Protein AF-A0A6P7G9E0-F1 (afdb_monomer)

Mean predicted aligned error: 24.63 Å

Secondary structure (DSSP, 8-state):
----PPPP----SSS-----TTEETTEE--------PPPPPPPPP--PPPTT---GGGSPPTTS----------SS--------------PPPSSSS--TTS------------------S-SS----PPPGGGTSPPPP-----------------S--------TTTTT-SSEEETTEEES-------GGGGSPP-

Solvent-accessible surface area (backbone atoms only — not comparable to full-atom values): 15251 Å² total; per-residue (Å²): 135,81,88,82,76,80,84,82,74,85,83,90,67,98,63,91,85,77,89,56,91,55,53,51,102,89,42,70,72,68,81,90,81,84,78,88,72,79,82,76,80,75,81,80,72,91,75,72,80,57,93,80,67,69,63,71,88,76,52,75,68,90,86,60,90,73,81,88,83,79,88,79,68,74,94,59,80,78,83,75,73,84,83,65,92,61,88,78,78,84,70,79,49,91,66,77,83,70,33,94,92,51,91,81,74,90,87,78,80,84,74,76,84,70,78,83,69,96,62,73,98,55,100,62,91,79,74,81,78,70,66,62,66,79,85,39,88,69,77,89,84,84,78,84,77,75,84,76,83,74,79,79,76,78,92,64,98,63,86,79,84,67,82,79,70,61,72,83,67,72,75,64,74,66,51,71,59,96,91,40,80,46,78,71,84,78,81,83,84,53,85,76,78,72,62,81,82,130

Organism: NCBI:txid50390

Foldseek 3Di:
DDDQDDDDDDDDDDDDDDDCRQADPVGGDDDDDDDPDDDDDDDDDDDDQDDPSDDVVPPDDPPDDDDDDDPDDPPDDPPDPPPDVPDPPPDFDPDDPGDPVDDDDDPDDDDPPDPPDPPDPDPDDDDPDDPVVVPDPDDDDDDDDPPDPPDDDDPDPDDDDDPPDPPVVVPPCWDDDPNDIDNDPPDDDDPVNPDDDD

Sequence (198 aa):
MAPKFPPIGKPLGPGPKYYAEHYTRVGKVTAPIYSIKSRAKPLTQFVGPGAGAYHPELSPRMKDQRPPCYTIKSRRPPLKGFQTPGPKYALPTTLGCHIPDVHERPCYTMRPKLPYIQGGKTPGPKYLGIDTNIFKQRPPLYTMRPKLHIPQRSKSPGPKYYPQLPRCVQVNKRGWSFGLKIWKTDPYYMPKDLEPAC

Structure (mmCIF, N/CA/C/O backbone):
data_AF-A0A6P7G9E0-F1
#
_entry.id   AF-A0A6P7G9E0-F1
#
loop_
_atom_site.group_PDB
_atom_site.id
_atom_site.type_symbol
_atom_site.label_atom_id
_atom_site.label_alt_id
_atom_site.label_comp_id
_atom_site.label_asym_id
_atom_site.label_entity_id
_atom_site.label_seq_id
_atom_site.pdbx_PDB_ins_code
_atom_site.Cartn_x
_atom_site.Cartn_y
_atom_site.Cartn_z
_atom_site.occupancy
_atom_site.B_iso_or_equiv
_atom_site.auth_seq_id
_atom_site.auth_comp_id
_atom_site.auth_asym_id
_atom_site.auth_atom_id
_atom_site.pdbx_PDB_model_num
ATOM 1 N N . MET A 1 1 ? -30.180 -10.552 53.137 1.00 48.91 1 MET A N 1
ATOM 2 C CA . MET A 1 1 ? -30.816 -9.887 54.296 1.00 48.91 1 MET A CA 1
ATOM 3 C C . MET A 1 1 ? -30.366 -8.432 54.304 1.00 48.91 1 MET A C 1
ATOM 5 O O . MET A 1 1 ? -29.166 -8.204 54.271 1.00 48.91 1 MET A O 1
ATOM 9 N N . ALA A 1 2 ? -31.285 -7.464 54.234 1.00 53.91 2 ALA A N 1
ATOM 10 C CA . ALA A 1 2 ? -30.931 -6.042 54.321 1.00 53.91 2 ALA A CA 1
ATOM 11 C C . ALA A 1 2 ? -30.561 -5.675 55.773 1.00 53.91 2 ALA A C 1
ATOM 13 O O . ALA A 1 2 ? -31.171 -6.236 56.690 1.00 53.91 2 ALA A O 1
ATOM 14 N N . PRO A 1 3 ? -29.591 -4.772 56.010 1.00 57.00 3 PRO A N 1
ATOM 15 C CA . PRO A 1 3 ? -29.254 -4.351 57.365 1.00 57.00 3 PRO A CA 1
ATOM 16 C C . PRO A 1 3 ? -30.436 -3.584 57.975 1.00 57.00 3 PRO A C 1
ATOM 18 O O . PRO A 1 3 ? -30.912 -2.603 57.404 1.00 57.00 3 PRO A O 1
ATOM 21 N N . LYS A 1 4 ? -30.930 -4.047 59.130 1.00 54.00 4 LYS A N 1
ATOM 22 C CA . LYS A 1 4 ? -31.909 -3.310 59.939 1.00 54.00 4 LYS A CA 1
ATOM 23 C C . LYS A 1 4 ? -31.151 -2.274 60.767 1.00 54.00 4 LYS A C 1
ATOM 25 O O . LYS A 1 4 ? -30.382 -2.649 61.648 1.00 54.00 4 LYS A O 1
ATOM 30 N N . PHE A 1 5 ? -31.353 -0.993 60.478 1.00 55.69 5 PHE A N 1
ATOM 31 C CA . PHE A 1 5 ? -30.854 0.091 61.324 1.00 55.69 5 PHE A CA 1
ATOM 32 C C . PHE A 1 5 ? -31.805 0.291 62.517 1.00 55.69 5 PHE A C 1
ATOM 34 O O . PHE A 1 5 ? -33.020 0.178 62.333 1.00 55.69 5 PHE A O 1
ATOM 41 N N . PRO A 1 6 ? -31.293 0.539 63.736 1.00 56.38 6 PRO A N 1
ATOM 42 C CA . PRO A 1 6 ? -32.142 0.732 64.907 1.00 56.38 6 PRO A CA 1
ATOM 43 C C . PRO A 1 6 ? -32.942 2.043 64.788 1.00 56.38 6 PRO A C 1
ATOM 45 O O . PRO A 1 6 ? -32.405 3.033 64.281 1.00 56.38 6 PRO A O 1
ATOM 48 N N . PRO A 1 7 ? -34.204 2.087 65.257 1.00 58.47 7 PRO A N 1
ATOM 49 C CA . PRO A 1 7 ? -34.989 3.314 65.245 1.00 58.47 7 PRO A CA 1
ATOM 50 C C . PRO A 1 7 ? -34.363 4.352 66.186 1.00 58.47 7 PRO A C 1
ATOM 52 O O . PRO A 1 7 ? -34.066 4.069 67.348 1.00 58.47 7 PRO A O 1
ATOM 55 N N . ILE A 1 8 ? -34.156 5.564 65.668 1.00 62.53 8 ILE A N 1
ATOM 56 C CA . ILE A 1 8 ? -33.653 6.710 66.432 1.00 62.53 8 ILE A CA 1
ATOM 57 C C . ILE A 1 8 ? -34.730 7.123 67.451 1.00 62.53 8 ILE A C 1
ATOM 59 O O . ILE A 1 8 ? -35.913 7.192 67.118 1.00 62.53 8 ILE A O 1
ATOM 63 N N . GLY A 1 9 ? -34.303 7.330 68.703 1.00 63.84 9 GLY A N 1
ATOM 64 C CA . GLY A 1 9 ? -35.140 7.497 69.898 1.00 63.84 9 GLY A CA 1
ATOM 65 C C . GLY A 1 9 ? -36.146 8.662 69.893 1.00 63.84 9 GLY A C 1
ATOM 66 O O . GLY A 1 9 ? -36.306 9.396 68.922 1.00 63.84 9 GLY A O 1
ATOM 67 N N . LYS A 1 10 ? -36.876 8.793 71.014 1.00 65.00 10 LYS A N 1
ATOM 68 C CA . LYS A 1 10 ? -38.042 9.685 71.195 1.00 65.00 10 LYS A CA 1
ATOM 69 C C . LYS A 1 10 ? -37.735 11.156 70.829 1.00 65.00 10 LYS A C 1
ATOM 71 O O . LYS A 1 10 ? -36.647 11.632 71.146 1.00 65.00 10 LYS A O 1
ATOM 76 N N . PRO A 1 11 ? -38.684 11.890 70.213 1.00 64.50 11 PRO A N 1
ATOM 77 C CA . PRO A 1 11 ? -38.447 13.260 69.758 1.00 64.50 11 PRO A CA 1
ATOM 78 C C . PRO A 1 11 ? -38.272 14.235 70.936 1.00 64.50 11 PRO A C 1
ATOM 80 O O . PRO A 1 11 ? -39.142 14.333 71.799 1.00 64.50 11 PRO A O 1
ATOM 83 N N . LEU A 1 12 ? -37.157 14.974 70.949 1.00 60.38 12 LEU A N 1
ATOM 84 C CA . LEU A 1 12 ? -36.934 16.132 71.819 1.00 60.38 12 LEU A CA 1
ATOM 85 C C . LEU A 1 12 ? -37.534 17.386 71.150 1.00 60.38 12 LEU A C 1
ATOM 87 O O . LEU A 1 12 ? -36.875 18.031 70.339 1.00 60.38 12 LEU A O 1
ATOM 91 N N . GLY A 1 13 ? -38.775 17.742 71.491 1.00 69.25 13 GLY A N 1
ATOM 92 C CA . GLY A 1 13 ? -39.327 19.086 71.248 1.00 69.25 13 GLY A CA 1
ATOM 93 C C . GLY A 1 13 ? -40.391 19.226 70.140 1.00 69.25 13 GLY A C 1
ATOM 94 O O . GLY A 1 13 ? -40.641 18.284 69.387 1.00 69.25 13 GLY A O 1
ATOM 95 N N . PRO A 1 14 ? -41.042 20.407 70.045 1.00 77.69 14 PRO A N 1
ATOM 96 C CA . PRO A 1 14 ? -42.244 20.658 69.234 1.00 77.69 14 PRO A CA 1
ATOM 97 C C . PRO A 1 14 ? -41.953 20.910 67.739 1.00 77.69 14 PRO A C 1
ATOM 99 O O . PRO A 1 14 ? -42.594 21.743 67.102 1.00 77.69 14 PRO A O 1
ATOM 102 N N . GLY A 1 15 ? -40.957 20.227 67.171 1.00 72.25 15 GLY A N 1
ATOM 103 C CA . GLY A 1 15 ? -40.577 20.359 65.762 1.00 72.25 15 GLY A CA 1
ATOM 104 C C . GLY A 1 15 ? -41.215 19.292 64.859 1.00 72.25 15 GLY A C 1
ATOM 105 O O . GLY A 1 15 ? -41.560 18.207 65.336 1.00 72.25 15 GLY A O 1
ATOM 106 N N . PRO A 1 16 ? -41.349 19.550 63.543 1.00 70.75 16 PRO A N 1
ATOM 107 C CA . PRO A 1 16 ? -41.829 18.552 62.591 1.00 70.75 16 PRO A CA 1
ATOM 108 C C . PRO A 1 16 ? -40.894 17.334 62.550 1.00 70.75 16 PRO A C 1
ATOM 110 O O . PRO A 1 16 ? -39.684 17.453 62.345 1.00 70.75 16 PRO A O 1
ATOM 113 N N . LYS A 1 17 ? -41.470 16.142 62.747 1.00 69.56 17 LYS A N 1
ATOM 114 C CA . LYS A 1 17 ? -40.754 14.862 62.729 1.00 69.56 17 LYS A CA 1
ATOM 115 C C . LYS A 1 17 ? -40.710 14.307 61.303 1.00 69.56 17 LYS A C 1
ATOM 117 O O . LYS A 1 17 ? -41.735 13.894 60.768 1.00 69.56 17 LYS A O 1
ATOM 122 N N . TYR A 1 18 ? -39.521 14.247 60.710 1.00 68.31 18 TYR A N 1
ATOM 123 C CA . TYR A 1 18 ? -39.310 13.641 59.391 1.00 68.31 18 TYR A CA 1
ATOM 124 C C . TYR A 1 18 ? -38.865 12.176 59.527 1.00 68.31 18 TYR A C 1
ATOM 126 O O . TYR A 1 18 ? -37.879 11.876 60.199 1.00 68.31 18 TYR A O 1
ATOM 134 N N . TYR A 1 19 ? -39.579 11.251 58.880 1.00 69.19 19 TYR A N 1
ATOM 135 C CA . TYR A 1 19 ? -39.248 9.821 58.875 1.00 69.19 19 TYR A CA 1
ATOM 136 C C . TYR A 1 19 ? -38.119 9.525 57.873 1.00 69.19 19 TYR A C 1
ATOM 138 O O . TYR A 1 19 ? -38.363 9.262 56.697 1.00 69.19 19 TYR A O 1
ATOM 146 N N . ALA A 1 20 ? -36.868 9.567 58.336 1.00 72.12 20 ALA A N 1
ATOM 147 C CA . ALA A 1 20 ? -35.678 9.307 57.516 1.00 72.12 20 ALA A CA 1
ATOM 148 C C . ALA A 1 20 ? -35.209 7.833 57.527 1.00 72.12 20 ALA A C 1
ATOM 150 O O . ALA A 1 20 ? -34.150 7.519 56.994 1.00 72.12 20 ALA A O 1
ATOM 151 N N . GLU A 1 21 ? -35.993 6.913 58.100 1.00 71.62 21 GLU A N 1
ATOM 152 C CA . GLU A 1 21 ? -35.600 5.514 58.373 1.00 71.62 21 GLU A CA 1
ATOM 153 C C . GLU A 1 21 ? -35.190 4.704 57.128 1.00 71.62 21 GLU A C 1
ATOM 155 O O . GLU A 1 21 ? -34.494 3.695 57.233 1.00 71.62 21 GLU A O 1
ATOM 160 N N . HIS A 1 22 ? -35.600 5.139 55.934 1.00 71.88 22 HIS A N 1
ATOM 161 C CA . HIS A 1 22 ? -35.316 4.458 54.667 1.00 71.88 22 HIS A CA 1
ATOM 162 C C . HIS A 1 22 ? -34.465 5.290 53.705 1.00 71.88 22 HIS A C 1
ATOM 164 O O . HIS A 1 22 ? -34.410 4.969 52.517 1.00 71.88 22 HIS A O 1
ATOM 170 N N . TYR A 1 23 ? -33.801 6.343 54.187 1.00 78.19 23 TYR A N 1
ATOM 171 C CA . TYR A 1 23 ? -32.959 7.216 53.373 1.00 78.19 23 TYR A CA 1
ATOM 172 C C . TYR A 1 23 ? -31.518 7.224 53.887 1.00 78.19 23 TYR A C 1
ATOM 174 O O . TYR A 1 23 ? -31.243 7.448 55.060 1.00 78.19 23 TYR A O 1
ATOM 182 N N . THR A 1 24 ? -30.579 6.984 52.980 1.00 75.94 24 THR A N 1
ATOM 183 C CA . THR A 1 24 ? -29.144 7.217 53.184 1.00 75.94 24 THR A CA 1
ATOM 184 C C . THR A 1 24 ? -28.763 8.578 52.612 1.00 75.94 24 THR A C 1
ATOM 186 O O . THR A 1 24 ? -29.523 9.172 51.849 1.00 75.94 24 THR A O 1
ATOM 189 N N . ARG A 1 25 ? -27.537 9.039 52.892 1.00 77.81 25 ARG A N 1
ATOM 190 C CA . ARG A 1 25 ? -26.965 10.270 52.315 1.00 77.81 25 ARG A CA 1
ATOM 191 C C . ARG A 1 25 ? -27.057 10.341 50.779 1.00 77.81 25 ARG A C 1
ATOM 193 O O . ARG A 1 25 ? -27.025 11.430 50.226 1.00 77.81 25 ARG A O 1
ATOM 200 N N . VAL A 1 26 ? -27.129 9.193 50.102 1.00 79.38 26 VAL A N 1
ATOM 201 C CA . VAL A 1 26 ? -27.111 9.082 48.632 1.00 79.38 26 VAL A CA 1
ATOM 202 C C . VAL A 1 26 ? -28.510 8.827 48.050 1.00 79.38 26 VAL A C 1
ATOM 204 O O . VAL A 1 26 ? -28.722 9.021 46.858 1.00 79.38 26 VAL A O 1
ATOM 207 N N . GLY A 1 27 ? -29.487 8.422 48.867 1.00 82.94 27 GLY A N 1
ATOM 208 C CA . GLY A 1 27 ? -30.845 8.140 48.404 1.00 82.94 27 GLY A CA 1
ATOM 209 C C . GLY A 1 27 ? -31.563 7.073 49.224 1.00 82.94 27 GLY A C 1
ATOM 210 O O . GLY A 1 27 ? -31.090 6.636 50.275 1.00 82.94 27 GLY A O 1
ATOM 211 N N . LYS A 1 28 ? -32.732 6.648 48.740 1.00 82.00 28 LYS A N 1
ATOM 212 C CA . LYS A 1 28 ? -33.551 5.619 49.389 1.00 82.00 28 LYS A CA 1
ATOM 213 C C . LYS A 1 28 ? -32.796 4.287 49.460 1.00 82.00 28 LYS A C 1
ATOM 215 O O . LYS A 1 28 ? -32.190 3.863 48.480 1.00 82.00 28 LYS A O 1
ATOM 220 N N . VAL A 1 29 ? -32.849 3.620 50.607 1.00 80.38 29 VAL A N 1
ATOM 221 C CA . VAL A 1 29 ? -32.284 2.280 50.791 1.00 80.38 29 VAL A CA 1
ATOM 222 C C . VAL A 1 29 ? -33.089 1.297 49.945 1.00 80.38 29 VAL A C 1
ATOM 224 O O . VAL A 1 29 ? -34.253 1.023 50.234 1.00 80.38 29 VAL A O 1
ATOM 227 N N . THR A 1 30 ? -32.475 0.765 48.891 1.00 79.19 30 THR A N 1
ATOM 228 C CA . THR A 1 30 ? -33.043 -0.292 48.046 1.00 79.19 30 THR A CA 1
ATOM 229 C C . THR A 1 30 ? -32.184 -1.547 48.132 1.00 79.19 30 THR A C 1
ATOM 231 O O . THR A 1 30 ? -30.980 -1.472 48.376 1.00 79.19 30 THR A O 1
ATOM 234 N N . ALA A 1 31 ? -32.789 -2.718 47.924 1.00 80.00 31 ALA A N 1
ATOM 235 C CA . ALA A 1 31 ? -32.033 -3.960 47.788 1.00 80.00 31 ALA A CA 1
ATOM 236 C C . ALA A 1 31 ? -31.037 -3.863 46.609 1.00 80.00 31 ALA A C 1
ATOM 238 O O . ALA A 1 31 ? -31.302 -3.127 45.653 1.00 80.00 31 ALA A O 1
ATOM 239 N N . PRO A 1 32 ? -29.896 -4.576 46.654 1.00 79.69 32 PRO A N 1
ATOM 240 C CA . PRO A 1 32 ? -28.947 -4.591 45.545 1.00 79.69 32 PRO A CA 1
ATOM 241 C C . PRO A 1 32 ? -29.625 -5.093 44.263 1.00 79.69 32 PRO A C 1
ATOM 243 O O . PRO A 1 32 ? -30.235 -6.161 44.251 1.00 79.69 32 PRO A O 1
ATOM 246 N N . ILE A 1 33 ? -29.512 -4.314 43.184 1.00 76.00 33 ILE A N 1
ATOM 247 C CA . ILE A 1 33 ? -30.018 -4.666 41.853 1.00 76.00 33 ILE A CA 1
ATOM 248 C C . ILE A 1 33 ? -28.842 -5.216 41.049 1.00 76.00 33 ILE A C 1
ATOM 250 O O . ILE A 1 33 ? -27.905 -4.487 40.722 1.00 76.00 33 ILE A O 1
ATOM 254 N N . TYR A 1 34 ? -28.883 -6.506 40.728 1.00 79.81 34 TYR A N 1
ATOM 255 C CA . TYR A 1 34 ? -27.881 -7.141 39.878 1.00 79.81 34 TYR A CA 1
ATOM 256 C C . TYR A 1 34 ? -28.312 -7.026 38.415 1.00 79.81 34 TYR A C 1
ATOM 258 O O . TYR A 1 34 ? -29.390 -7.484 38.044 1.00 79.81 34 TYR A O 1
ATOM 266 N N . SER A 1 35 ? -27.475 -6.426 37.570 1.00 78.81 35 SER A N 1
ATOM 267 C CA . SER A 1 35 ? -27.670 -6.459 36.122 1.00 78.81 35 SER A CA 1
ATOM 268 C C . SER A 1 35 ? -26.945 -7.670 35.537 1.00 78.81 35 SER A C 1
ATOM 270 O O . SER A 1 35 ? -25.746 -7.865 35.749 1.00 78.81 35 SER A O 1
ATOM 272 N N . ILE A 1 36 ? -27.666 -8.508 34.790 1.00 79.50 36 ILE A N 1
ATOM 273 C CA . ILE A 1 36 ? -27.053 -9.598 34.027 1.00 79.50 36 ILE A CA 1
ATOM 274 C C . ILE A 1 36 ? -26.376 -8.956 32.816 1.00 79.50 36 ILE A C 1
ATOM 276 O O . ILE A 1 36 ? -26.998 -8.704 31.785 1.00 79.50 36 ILE A O 1
ATOM 280 N N . LYS A 1 37 ? -25.094 -8.621 32.958 1.00 76.50 37 LYS A N 1
ATOM 281 C CA . LYS A 1 37 ? -24.281 -8.139 31.840 1.00 76.50 37 LYS A CA 1
ATOM 282 C C . LYS A 1 37 ? -24.098 -9.281 30.834 1.00 76.50 37 LYS A C 1
ATOM 284 O O . LYS A 1 37 ? -23.907 -10.432 31.224 1.00 76.50 37 LYS A O 1
ATOM 289 N N . SER A 1 38 ? -24.169 -8.973 29.540 1.00 79.88 38 SER A N 1
ATOM 290 C CA . SER A 1 38 ? -23.951 -9.962 28.481 1.00 79.88 38 SER A CA 1
ATOM 291 C C . SER A 1 38 ? -22.563 -10.607 28.586 1.00 79.88 38 SER A C 1
ATOM 293 O O . SER A 1 38 ? -21.610 -10.010 29.095 1.00 79.88 38 SER A O 1
ATOM 295 N N . ARG A 1 39 ? -22.446 -11.851 28.103 1.00 79.25 39 ARG A N 1
ATOM 296 C CA . ARG A 1 39 ? -21.175 -12.588 28.074 1.00 79.25 39 ARG A CA 1
ATOM 297 C C . ARG A 1 39 ?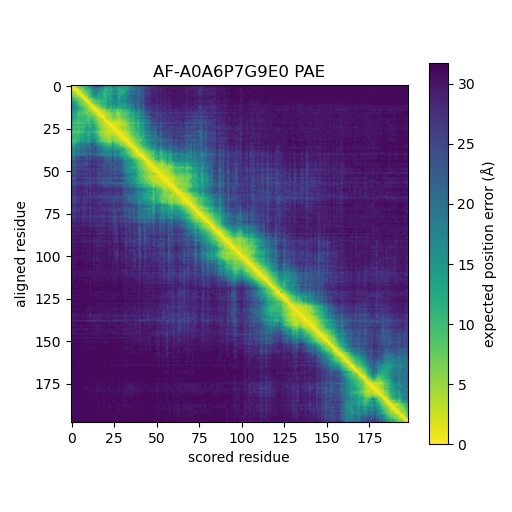 -20.129 -11.810 27.268 1.00 79.25 39 ARG A C 1
ATOM 299 O O . ARG A 1 39 ? -20.418 -11.326 26.174 1.00 79.25 39 ARG A O 1
ATOM 306 N N . ALA A 1 40 ? -18.908 -11.723 27.799 1.00 80.12 40 ALA A N 1
ATOM 307 C CA . ALA A 1 40 ? -17.773 -11.192 27.052 1.00 80.12 40 ALA A CA 1
ATOM 308 C C . ALA A 1 40 ? -17.570 -12.015 25.772 1.00 80.12 40 ALA A C 1
ATOM 310 O O . ALA A 1 40 ? -17.725 -13.239 25.783 1.00 80.12 40 ALA A O 1
ATOM 311 N N . LYS A 1 41 ? -17.240 -11.342 24.664 1.00 79.62 41 LYS A N 1
ATOM 312 C CA . LYS A 1 41 ? -16.917 -12.030 23.411 1.00 79.62 41 LYS A CA 1
ATOM 313 C C . LYS A 1 41 ? -15.723 -12.964 23.662 1.00 79.62 41 LYS A C 1
ATOM 315 O O . LYS A 1 41 ? -14.756 -12.514 24.282 1.00 79.62 41 LYS A O 1
ATOM 320 N N . PRO A 1 42 ? -15.775 -14.230 23.216 1.00 80.50 42 PRO A N 1
ATOM 321 C CA . PRO A 1 42 ? -14.637 -15.128 23.345 1.00 80.50 42 PRO A CA 1
ATOM 322 C C . PRO A 1 42 ? -13.433 -14.548 22.596 1.00 80.50 42 PRO A C 1
ATOM 324 O O . PRO A 1 42 ? -13.592 -13.886 21.566 1.00 80.50 42 PRO A O 1
ATOM 327 N N . LEU A 1 43 ? -12.230 -14.790 23.121 1.00 81.88 43 LEU A N 1
ATOM 328 C CA . LEU A 1 43 ? -10.997 -14.442 22.422 1.00 81.88 43 LEU A CA 1
ATOM 329 C C . LEU A 1 43 ? -10.968 -15.201 21.092 1.00 81.88 43 LEU A C 1
ATOM 331 O O . LEU A 1 43 ? -11.166 -16.415 21.054 1.00 81.88 43 LEU A O 1
ATOM 335 N N . THR A 1 44 ? -10.759 -14.478 19.995 1.00 79.50 44 THR A N 1
ATOM 336 C CA . THR A 1 44 ? -10.633 -15.071 18.663 1.00 79.50 44 THR A CA 1
ATOM 337 C C . THR A 1 44 ? -9.428 -16.003 18.641 1.00 79.50 44 THR A C 1
ATOM 339 O O . THR A 1 44 ? -8.306 -15.565 18.895 1.00 79.50 44 THR A O 1
ATOM 342 N N . GLN A 1 45 ? -9.662 -17.280 18.341 1.00 81.31 45 GLN A N 1
ATOM 343 C CA . GLN A 1 45 ? -8.597 -18.252 18.108 1.00 81.31 45 GLN A CA 1
ATOM 344 C C . GLN A 1 45 ? -7.785 -17.844 16.871 1.00 81.31 45 GLN A C 1
ATOM 346 O O . GLN A 1 45 ? -8.314 -17.214 15.954 1.00 81.31 45 GLN A O 1
ATOM 351 N N . PHE A 1 46 ? -6.493 -18.176 16.857 1.00 82.06 46 PHE A N 1
ATOM 352 C CA . PHE A 1 46 ? -5.630 -17.920 15.707 1.00 82.06 46 PHE A CA 1
ATOM 353 C C . PHE A 1 46 ? -6.125 -18.739 14.509 1.00 82.06 46 PHE A C 1
ATOM 355 O O . PHE A 1 46 ? -5.959 -19.955 14.466 1.00 82.06 46 PHE A O 1
ATOM 362 N N . VAL A 1 47 ? -6.757 -18.066 13.549 1.00 83.38 47 VAL A N 1
ATOM 363 C CA . VAL A 1 47 ? -7.150 -18.661 12.272 1.00 83.38 47 VAL A CA 1
ATOM 364 C C . VAL A 1 47 ? -5.982 -18.469 11.316 1.00 83.38 47 VAL A C 1
ATOM 366 O O . VAL A 1 47 ? -5.623 -17.339 10.983 1.00 83.38 47 VAL A O 1
ATOM 369 N N . GLY A 1 48 ? -5.365 -19.579 10.911 1.00 86.50 48 GLY A 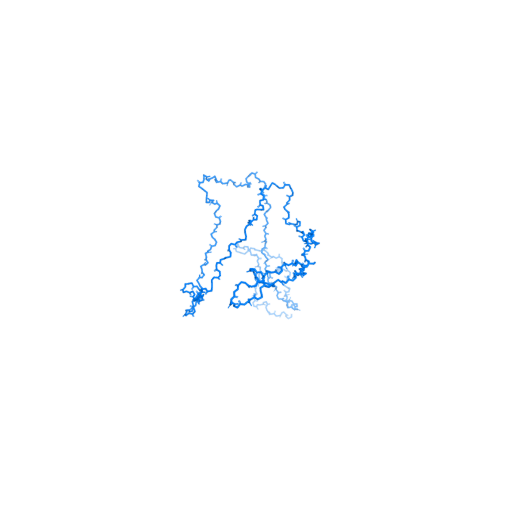N 1
ATOM 370 C CA . GLY A 1 48 ? -4.349 -19.562 9.868 1.00 86.50 48 GLY A CA 1
ATOM 371 C C . GLY A 1 48 ? -4.919 -19.023 8.548 1.00 86.50 48 GLY A C 1
ATOM 372 O O . GLY A 1 48 ? -6.131 -19.059 8.330 1.00 86.50 48 GLY A O 1
ATOM 373 N N . PRO A 1 49 ? -4.069 -18.502 7.655 1.00 90.31 49 PRO A N 1
ATOM 374 C CA . PRO A 1 49 ? -4.504 -18.078 6.327 1.00 90.31 49 PRO A CA 1
ATOM 375 C C . PRO A 1 49 ? -5.199 -19.238 5.590 1.00 90.31 49 PRO A C 1
ATOM 377 O O . PRO A 1 49 ? -4.756 -20.384 5.647 1.00 90.31 49 PRO A O 1
ATOM 380 N N . GLY A 1 50 ? -6.314 -18.937 4.921 1.00 87.94 50 GLY A N 1
ATOM 381 C CA . GLY A 1 50 ? -7.102 -19.933 4.191 1.00 87.94 50 GLY A CA 1
ATOM 382 C C . GLY A 1 50 ? -6.384 -20.494 2.958 1.00 87.94 50 GLY A C 1
ATOM 383 O O . GLY A 1 50 ? -5.342 -19.991 2.530 1.00 87.94 50 GLY A O 1
ATOM 384 N N . ALA A 1 51 ? -6.969 -21.524 2.341 1.00 84.94 51 ALA A N 1
ATOM 385 C CA . ALA A 1 51 ? -6.492 -22.034 1.058 1.00 84.94 51 ALA A CA 1
ATOM 386 C C . ALA A 1 51 ? -6.470 -20.895 0.016 1.00 84.94 51 ALA A C 1
ATOM 388 O O . ALA A 1 51 ? -7.469 -20.208 -0.178 1.00 84.94 51 ALA A O 1
ATOM 389 N N . GLY A 1 52 ? -5.314 -20.655 -0.609 1.00 85.44 52 GLY A N 1
ATOM 390 C CA . GLY A 1 52 ? -5.117 -19.559 -1.570 1.00 85.44 52 GLY A CA 1
ATOM 391 C C . GLY A 1 52 ? -4.754 -18.192 -0.970 1.00 85.44 52 GLY A C 1
ATOM 392 O O . GLY A 1 52 ? -4.482 -17.268 -1.728 1.00 85.44 52 GLY A O 1
ATOM 393 N N . ALA A 1 53 ? -4.684 -18.045 0.358 1.00 87.81 53 ALA A N 1
ATOM 394 C CA . ALA A 1 53 ? -4.222 -16.800 0.989 1.00 87.81 53 ALA A CA 1
ATOM 395 C C . ALA A 1 53 ? -2.686 -16.644 0.980 1.00 87.81 53 ALA A C 1
ATOM 397 O O . ALA A 1 53 ? -2.161 -15.572 1.283 1.00 87.81 53 ALA A O 1
ATOM 398 N N . TYR A 1 54 ? -1.957 -17.706 0.630 1.00 87.00 54 TYR A N 1
ATOM 399 C CA . TYR A 1 54 ? -0.514 -17.657 0.418 1.00 87.00 54 TYR A CA 1
ATOM 400 C C . TYR A 1 54 ? -0.188 -17.278 -1.031 1.00 87.00 54 TYR A C 1
ATOM 402 O O . TYR A 1 54 ? -0.721 -17.868 -1.967 1.00 87.00 54 TYR A O 1
ATOM 410 N N . HIS A 1 55 ? 0.765 -16.360 -1.211 1.00 86.31 55 HIS A N 1
ATOM 411 C CA . HIS A 1 55 ? 1.328 -15.998 -2.515 1.00 86.31 55 HIS A CA 1
ATOM 412 C C . HIS A 1 55 ? 2.827 -16.340 -2.566 1.00 86.31 55 HIS A C 1
ATOM 414 O O . HIS A 1 55 ? 3.666 -15.448 -2.408 1.00 86.31 55 HIS A O 1
ATOM 420 N N . PRO A 1 56 ? 3.194 -17.622 -2.763 1.00 83.75 56 PRO A N 1
ATOM 421 C CA . PRO A 1 56 ? 4.595 -18.047 -2.795 1.00 83.75 56 PRO A CA 1
ATOM 422 C C . PRO A 1 56 ? 5.368 -17.428 -3.968 1.00 83.75 56 PRO A C 1
ATOM 424 O O . PRO A 1 56 ? 6.564 -17.194 -3.846 1.00 83.75 56 PRO A O 1
ATOM 427 N N . GLU A 1 57 ? 4.683 -17.063 -5.053 1.00 86.56 57 GLU A N 1
ATOM 428 C CA . GLU A 1 57 ? 5.281 -16.395 -6.220 1.00 86.56 57 GLU A CA 1
ATOM 429 C C . GLU A 1 57 ? 5.831 -14.996 -5.902 1.00 86.56 57 GLU A C 1
ATOM 431 O O . GLU A 1 57 ? 6.749 -14.512 -6.558 1.00 86.56 57 GLU A O 1
ATOM 436 N N . LEU A 1 58 ? 5.281 -14.335 -4.875 1.00 82.38 58 LEU A N 1
ATOM 437 C CA . LEU A 1 58 ? 5.779 -13.044 -4.389 1.00 82.38 58 LEU A CA 1
ATOM 438 C C . LEU A 1 58 ? 6.943 -13.218 -3.408 1.00 82.38 58 LEU A C 1
ATOM 440 O O . LEU A 1 58 ? 7.617 -12.243 -3.067 1.00 82.38 58 LEU A O 1
ATOM 444 N N . SER A 1 59 ? 7.170 -14.442 -2.921 1.00 79.00 59 SER A N 1
ATOM 445 C CA . SER A 1 59 ? 8.279 -14.716 -2.023 1.00 79.00 59 SER A CA 1
ATOM 446 C C . SER A 1 59 ? 9.584 -14.695 -2.830 1.00 79.00 59 SER A C 1
ATOM 448 O O . SER A 1 59 ? 9.701 -15.386 -3.844 1.00 79.00 59 SER A O 1
ATOM 450 N N . PRO A 1 60 ? 10.584 -13.892 -2.433 1.00 78.56 60 PRO A N 1
ATOM 451 C CA . PRO A 1 60 ? 11.833 -13.853 -3.176 1.00 78.56 60 PRO A CA 1
ATOM 452 C C . PRO A 1 60 ? 12.574 -15.191 -3.024 1.00 78.56 60 PRO A C 1
ATOM 454 O O . PRO A 1 60 ? 12.337 -15.946 -2.070 1.00 78.56 60 PRO A O 1
ATOM 457 N N . ARG A 1 61 ? 13.530 -15.480 -3.913 1.00 82.06 61 ARG A N 1
ATOM 458 C CA . ARG A 1 61 ? 14.291 -16.739 -3.872 1.00 82.06 61 ARG A CA 1
ATOM 459 C C . ARG A 1 61 ? 15.153 -16.809 -2.613 1.00 82.06 61 ARG A C 1
ATOM 461 O O . ARG A 1 61 ? 15.774 -15.828 -2.205 1.00 82.06 61 ARG A O 1
ATOM 468 N N . MET A 1 62 ? 15.176 -17.976 -1.972 1.00 77.94 62 MET A N 1
ATOM 469 C CA . MET A 1 62 ? 15.766 -18.174 -0.638 1.00 77.94 62 MET A CA 1
ATOM 470 C C . MET A 1 62 ? 17.286 -17.928 -0.578 1.00 77.94 62 MET A C 1
ATOM 472 O O . MET A 1 62 ? 17.818 -17.691 0.499 1.00 77.94 62 MET A O 1
ATOM 476 N N . LYS A 1 63 ? 17.982 -17.972 -1.721 1.00 80.81 63 LYS A N 1
ATOM 477 C CA . LYS A 1 63 ? 19.444 -17.818 -1.812 1.00 80.81 63 LYS A CA 1
ATOM 478 C C . LYS A 1 63 ? 19.915 -16.374 -2.021 1.00 80.81 63 LYS A C 1
ATOM 480 O O . LYS A 1 63 ? 21.116 -16.130 -1.992 1.00 80.81 63 LYS A O 1
ATOM 485 N N . ASP A 1 64 ? 19.001 -15.432 -2.231 1.00 82.62 64 ASP A N 1
ATOM 486 C CA . ASP A 1 64 ? 19.366 -14.045 -2.509 1.00 82.62 64 ASP A CA 1
ATOM 487 C C . ASP A 1 64 ? 19.645 -13.297 -1.193 1.00 82.62 64 ASP A C 1
ATOM 489 O O . ASP A 1 64 ? 18.855 -13.384 -0.249 1.00 82.62 64 ASP A O 1
ATOM 493 N N . GLN A 1 65 ? 20.747 -12.539 -1.120 1.00 81.44 65 GLN A N 1
ATOM 494 C CA . GLN A 1 65 ? 21.001 -11.625 0.002 1.00 81.44 65 GLN A CA 1
ATOM 495 C C . GLN A 1 65 ? 19.905 -10.553 0.062 1.00 81.44 65 GLN A C 1
ATOM 497 O O . GLN A 1 65 ? 19.575 -9.936 -0.952 1.00 81.44 65 GLN A O 1
ATOM 502 N N . ARG A 1 66 ? 19.352 -10.307 1.258 1.00 73.56 66 ARG A N 1
ATOM 503 C CA . ARG A 1 66 ? 18.292 -9.311 1.470 1.00 73.56 66 ARG A CA 1
ATOM 504 C C . ARG A 1 66 ? 18.672 -8.312 2.554 1.00 73.56 66 ARG A C 1
ATOM 506 O O . ARG A 1 66 ? 19.203 -8.722 3.587 1.00 73.56 66 ARG A O 1
ATOM 513 N N . PRO A 1 67 ? 18.353 -7.022 2.362 1.00 80.44 67 PRO A N 1
ATOM 514 C CA . PRO A 1 67 ? 18.405 -6.065 3.453 1.00 80.44 67 PRO A CA 1
ATOM 515 C C . PRO A 1 67 ? 17.361 -6.435 4.527 1.00 80.44 67 PRO A C 1
ATOM 517 O O . PRO A 1 67 ? 16.333 -7.041 4.204 1.00 80.44 67 PRO A O 1
ATOM 520 N N . PRO A 1 68 ? 17.590 -6.077 5.801 1.00 82.44 68 PRO A N 1
ATOM 521 C CA . PRO A 1 68 ? 16.632 -6.337 6.871 1.00 82.44 68 PRO A CA 1
ATOM 522 C C . PRO A 1 68 ? 15.299 -5.618 6.605 1.00 82.44 68 PRO A C 1
ATOM 524 O O . PRO A 1 68 ? 15.269 -4.421 6.322 1.00 82.44 68 PRO A O 1
ATOM 527 N N . CYS A 1 69 ? 14.186 -6.351 6.706 1.00 77.75 69 CYS A N 1
ATOM 528 C CA . CYS A 1 69 ? 12.834 -5.805 6.586 1.00 77.75 69 CYS A CA 1
ATOM 529 C C . CYS A 1 69 ? 12.225 -5.650 7.984 1.00 77.75 69 CYS A C 1
ATOM 531 O O . CYS A 1 69 ? 11.926 -6.638 8.653 1.00 77.75 69 CYS A O 1
ATOM 533 N N . TYR A 1 70 ? 12.049 -4.409 8.435 1.00 79.69 70 TYR A N 1
ATOM 534 C CA . TYR A 1 70 ? 11.464 -4.118 9.740 1.00 79.69 70 TYR A CA 1
ATOM 535 C C . TYR A 1 70 ? 9.964 -3.851 9.603 1.00 79.69 70 TYR A C 1
ATOM 537 O O . TYR A 1 70 ? 9.548 -2.873 8.984 1.00 79.69 70 TYR A O 1
ATOM 545 N N . THR A 1 71 ? 9.128 -4.678 10.230 1.00 72.56 71 THR A N 1
ATOM 546 C CA . THR A 1 71 ? 7.678 -4.450 10.313 1.00 72.56 71 THR A CA 1
ATOM 547 C C . THR A 1 71 ? 7.351 -3.529 11.488 1.00 72.56 71 THR A C 1
ATOM 549 O O . THR A 1 71 ? 6.707 -3.934 12.458 1.00 72.56 71 THR A O 1
ATOM 552 N N . ILE A 1 72 ? 7.819 -2.281 11.451 1.00 77.25 72 ILE A N 1
ATOM 553 C CA . ILE A 1 72 ? 7.431 -1.299 12.470 1.00 77.25 72 ILE A CA 1
ATOM 554 C C . ILE A 1 72 ? 6.060 -0.749 12.082 1.00 77.25 72 ILE A C 1
ATOM 556 O O . ILE A 1 72 ? 5.932 0.209 11.324 1.00 77.25 72 ILE A O 1
ATOM 560 N N . LYS A 1 73 ? 5.005 -1.379 12.600 1.00 73.38 73 LYS A N 1
ATOM 561 C CA . LYS A 1 73 ? 3.656 -0.811 12.553 1.00 73.38 73 LYS A CA 1
ATOM 562 C C . LYS A 1 73 ? 3.585 0.352 13.545 1.00 73.38 73 LYS A C 1
ATOM 564 O O . LYS A 1 73 ? 4.076 0.236 14.668 1.00 73.38 73 LYS A O 1
ATOM 569 N N . SER A 1 74 ? 2.958 1.464 13.154 1.00 75.06 74 SER A N 1
ATOM 570 C CA . SER A 1 74 ? 2.700 2.568 14.085 1.00 75.06 74 SER A CA 1
ATOM 571 C C . SER A 1 74 ? 1.964 2.044 15.321 1.00 75.06 74 SER A C 1
ATOM 573 O O . SER A 1 74 ? 0.918 1.404 15.205 1.00 75.06 74 SER A O 1
ATOM 575 N N . ARG A 1 75 ? 2.502 2.331 16.513 1.00 77.44 75 ARG A N 1
ATOM 576 C CA . ARG A 1 75 ? 1.877 1.959 17.795 1.00 77.44 75 ARG A CA 1
ATOM 577 C C . ARG A 1 75 ? 0.577 2.718 18.050 1.00 77.44 75 ARG A C 1
ATOM 579 O O . ARG A 1 75 ? -0.209 2.311 18.898 1.00 77.44 75 ARG A O 1
ATOM 586 N N . ARG A 1 76 ? 0.374 3.841 17.356 1.00 78.38 76 ARG A N 1
ATOM 587 C CA . ARG A 1 76 ? -0.780 4.721 17.532 1.00 78.38 76 ARG A CA 1
ATOM 588 C C . ARG A 1 76 ? -1.564 4.821 16.224 1.00 78.38 76 ARG A C 1
ATOM 590 O O . ARG A 1 76 ? -0.942 4.887 15.158 1.00 78.38 76 ARG A O 1
ATOM 597 N N . PRO A 1 77 ? -2.906 4.833 16.280 1.00 75.81 77 PRO A N 1
ATOM 598 C CA . PRO A 1 77 ? -3.704 5.172 15.111 1.00 75.81 77 PRO A CA 1
ATOM 599 C C . PRO A 1 77 ? -3.281 6.559 14.597 1.00 75.81 77 PRO A C 1
ATOM 601 O O . PRO A 1 77 ? -2.904 7.410 15.411 1.00 75.81 77 PRO A O 1
ATOM 604 N N . PRO A 1 78 ? -3.303 6.796 13.272 1.00 78.31 78 PRO A N 1
ATOM 605 C CA . PRO A 1 78 ? -3.042 8.125 12.735 1.00 78.31 78 PRO A CA 1
ATOM 606 C C . PRO A 1 78 ? -4.005 9.115 13.389 1.00 78.31 78 PRO A C 1
ATOM 608 O O . PRO A 1 78 ? -5.183 8.801 13.585 1.00 78.31 78 PRO A O 1
ATOM 611 N N . LEU A 1 79 ? -3.493 10.290 13.763 1.00 76.75 79 LEU A N 1
ATOM 612 C CA . LEU A 1 79 ? -4.308 11.343 14.351 1.00 76.75 79 LEU A CA 1
ATOM 613 C C . LEU A 1 79 ? -5.436 11.654 13.360 1.00 76.75 79 LEU A C 1
ATOM 615 O O . LEU A 1 79 ? -5.185 12.108 12.243 1.00 76.75 79 LEU A O 1
ATOM 619 N N . LYS A 1 80 ? -6.681 11.348 13.732 1.00 73.44 80 LYS A N 1
ATOM 620 C CA . LYS A 1 80 ? -7.835 11.723 12.920 1.00 73.44 80 LYS A CA 1
ATOM 621 C C . LYS A 1 80 ? -7.878 13.247 12.955 1.00 73.44 80 LYS A C 1
ATOM 623 O O . LYS A 1 80 ? -8.027 13.815 14.034 1.00 73.44 80 LYS A O 1
ATOM 628 N N . GLY A 1 81 ? -7.673 13.895 11.806 1.00 77.44 81 GLY A N 1
ATOM 629 C CA . GLY A 1 81 ? -7.772 15.351 11.710 1.00 77.44 81 GLY A CA 1
ATOM 630 C C . GLY A 1 81 ? -9.081 15.818 12.344 1.00 77.44 81 GLY A C 1
ATOM 631 O O . GLY A 1 81 ? -10.100 15.134 12.203 1.00 77.44 81 GLY A O 1
ATOM 632 N N . PHE A 1 82 ? -9.035 16.926 13.086 1.00 71.19 82 PHE A N 1
ATOM 633 C CA . PHE A 1 82 ? -10.201 17.492 13.756 1.00 71.19 82 PHE A CA 1
ATOM 634 C C . PHE A 1 82 ? -11.347 17.637 12.749 1.00 71.19 82 PHE A C 1
ATOM 636 O O . PHE A 1 82 ? -11.309 18.486 11.864 1.00 71.19 82 PHE A O 1
ATOM 643 N N . GLN A 1 83 ? -12.365 16.782 12.868 1.00 67.69 83 GLN A N 1
ATOM 644 C CA . GLN A 1 83 ? -13.624 16.955 12.154 1.00 67.69 83 GLN A CA 1
ATOM 645 C C . GLN A 1 83 ? -14.460 17.947 12.950 1.00 67.69 83 GLN A C 1
ATOM 647 O O . GLN A 1 83 ? -15.440 17.585 13.596 1.00 67.69 83 GLN A O 1
ATOM 652 N N . THR A 1 84 ? -14.018 19.198 12.977 1.00 74.50 84 THR A N 1
ATOM 653 C CA . THR A 1 84 ? -14.888 20.280 13.411 1.00 74.50 84 THR A CA 1
ATOM 654 C C . THR A 1 84 ? -15.935 20.499 12.315 1.00 74.50 84 THR A C 1
ATOM 656 O O . THR A 1 84 ? -15.600 20.413 11.128 1.00 74.50 84 THR A O 1
ATOM 659 N N . PRO A 1 85 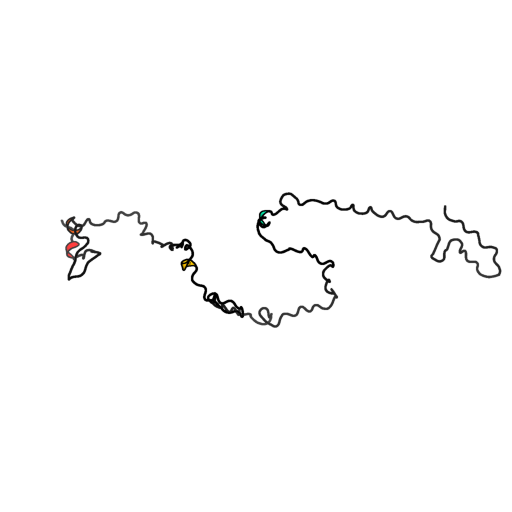? -17.203 20.779 12.664 1.00 76.38 85 PRO A N 1
ATOM 660 C CA . PRO A 1 85 ? -18.230 21.207 11.714 1.00 76.38 85 PRO A CA 1
ATOM 661 C C . PRO A 1 85 ? -17.958 22.651 11.259 1.00 76.38 85 PRO A C 1
ATOM 663 O O . PRO A 1 85 ? -18.827 23.514 11.305 1.00 76.38 85 PRO A O 1
ATOM 666 N N . GLY A 1 86 ? -16.711 22.943 10.883 1.00 74.19 86 GLY A N 1
ATOM 667 C CA . GLY A 1 86 ? -16.353 24.207 10.272 1.00 74.19 86 GLY A CA 1
ATOM 668 C C . GLY A 1 86 ? -17.000 24.298 8.891 1.00 74.19 86 GLY A C 1
ATOM 669 O O . GLY A 1 86 ? -17.140 23.271 8.213 1.00 74.19 86 GLY A O 1
ATOM 670 N N . PRO A 1 87 ? -17.402 25.500 8.457 1.00 70.56 87 PRO A N 1
ATOM 671 C CA . PRO A 1 87 ? -17.980 25.680 7.138 1.00 70.56 87 PRO A CA 1
ATOM 672 C C . PRO A 1 87 ? -16.958 25.264 6.074 1.00 70.56 87 PRO A C 1
ATOM 674 O O . PRO A 1 87 ? -15.904 25.877 5.912 1.00 70.56 87 PRO A O 1
ATOM 677 N N . LYS A 1 88 ? -17.268 24.187 5.350 1.00 67.69 88 LYS A N 1
ATOM 678 C CA . LYS A 1 88 ? -16.551 23.794 4.137 1.00 67.69 88 LYS A CA 1
ATOM 679 C C . LYS A 1 88 ? -17.176 24.546 2.972 1.00 67.69 88 LYS A C 1
ATOM 681 O O . LYS A 1 88 ? -18.087 24.036 2.327 1.00 67.69 88 LYS A O 1
ATOM 686 N N . TYR A 1 89 ? -16.711 25.762 2.716 1.00 73.94 89 TYR A N 1
ATOM 687 C CA . TYR A 1 89 ? -17.046 26.435 1.466 1.00 73.94 89 TYR A CA 1
ATOM 688 C C . TYR A 1 89 ? -16.316 25.701 0.340 1.00 73.94 89 TYR A C 1
ATOM 690 O O . TYR A 1 89 ? -15.091 25.766 0.238 1.00 73.94 89 TYR A O 1
ATOM 698 N N . ALA A 1 90 ? -17.059 24.944 -0.467 1.00 73.75 90 ALA A N 1
ATOM 699 C CA . ALA A 1 90 ? -16.544 24.351 -1.694 1.00 73.75 90 ALA A CA 1
ATOM 700 C C . ALA A 1 90 ? -16.395 25.467 -2.735 1.00 73.75 90 ALA A C 1
ATOM 702 O O . ALA A 1 90 ? -17.235 25.632 -3.615 1.00 73.75 90 ALA A O 1
ATOM 703 N N . LEU A 1 91 ? -15.364 26.293 -2.570 1.00 79.06 91 LEU A N 1
ATOM 704 C CA . LEU A 1 91 ? -15.019 27.290 -3.569 1.00 79.06 91 LEU A CA 1
ATOM 705 C C . LEU A 1 91 ? -14.426 26.565 -4.784 1.00 79.06 91 LEU A C 1
ATOM 707 O O . LEU A 1 91 ? -13.561 25.698 -4.606 1.00 79.06 91 LEU A O 1
ATOM 711 N N . PRO A 1 92 ? -14.876 26.884 -6.006 1.00 77.88 92 PRO A N 1
ATOM 712 C CA . PRO A 1 92 ? -14.230 26.378 -7.203 1.00 77.88 92 PRO A CA 1
ATOM 713 C C . PRO A 1 92 ? -12.779 26.864 -7.249 1.00 77.88 92 PRO A C 1
ATOM 715 O O . PRO A 1 92 ? -12.440 27.941 -6.754 1.00 77.88 92 PRO A O 1
ATOM 718 N N . THR A 1 93 ? -11.901 26.051 -7.827 1.00 75.44 93 THR A N 1
ATOM 719 C CA . THR A 1 93 ? -10.490 26.421 -7.959 1.00 75.44 93 THR A CA 1
ATOM 720 C C . THR A 1 93 ? -10.379 27.523 -9.014 1.00 75.44 93 THR A C 1
ATOM 722 O O . THR A 1 93 ? -10.896 27.374 -10.113 1.00 75.44 93 THR A O 1
ATOM 725 N N . THR A 1 94 ? -9.718 28.637 -8.694 1.00 75.75 94 THR A N 1
ATOM 726 C CA . THR A 1 94 ? -9.498 29.763 -9.628 1.00 75.75 94 THR A CA 1
ATOM 727 C C . THR A 1 94 ? -8.193 29.642 -10.420 1.00 75.75 94 THR A C 1
ATOM 729 O O . THR A 1 94 ? -7.844 30.528 -11.195 1.00 75.75 94 THR A O 1
ATOM 732 N N . LEU A 1 95 ? -7.451 28.551 -10.220 1.00 73.19 95 LEU A N 1
ATOM 733 C CA . LEU A 1 95 ? -6.142 28.286 -10.807 1.00 73.19 95 LEU A CA 1
ATOM 734 C C . LEU A 1 95 ? -6.149 26.932 -11.529 1.00 73.19 95 LEU A C 1
ATOM 736 O O . LEU A 1 95 ? -6.530 25.920 -10.950 1.00 73.19 95 LEU A O 1
ATOM 740 N N . GLY A 1 96 ? -5.637 26.893 -12.760 1.00 69.69 96 GLY A N 1
ATOM 741 C CA . GLY A 1 96 ? -5.479 25.657 -13.534 1.00 69.69 96 GLY A CA 1
ATOM 742 C C . GLY A 1 96 ? -6.677 25.308 -14.423 1.00 69.69 96 GLY A C 1
ATOM 743 O O . GLY A 1 96 ? -7.482 26.167 -14.769 1.00 69.69 96 GLY A O 1
ATOM 744 N N . CYS A 1 97 ? -6.744 24.042 -14.845 1.00 64.00 97 CYS A N 1
ATOM 745 C CA . CYS A 1 97 ? -7.934 23.467 -15.478 1.00 64.00 97 CYS A CA 1
ATOM 746 C C . CYS A 1 97 ? -9.005 23.241 -14.395 1.00 64.00 97 CYS A C 1
ATOM 748 O O . CYS A 1 97 ? -8.649 22.893 -13.271 1.00 64.00 97 CYS A O 1
ATOM 750 N N . HIS A 1 98 ? -10.281 23.457 -14.723 1.00 67.94 98 HIS A N 1
ATOM 751 C CA . HIS A 1 98 ? -11.468 23.472 -13.846 1.00 67.94 98 HIS A CA 1
ATOM 752 C C . HIS A 1 98 ? -11.864 24.795 -13.180 1.00 67.94 98 HIS A C 1
ATOM 754 O O . HIS A 1 98 ? -12.279 24.815 -12.021 1.00 67.94 98 HIS A O 1
ATOM 760 N N . ILE A 1 99 ? -11.837 25.890 -13.949 1.00 81.38 99 ILE A N 1
ATOM 761 C CA . ILE A 1 99 ? -12.498 27.153 -13.581 1.00 81.38 99 ILE A CA 1
ATOM 762 C C . ILE A 1 99 ? -13.902 27.164 -14.217 1.00 81.38 99 ILE A C 1
ATOM 764 O O . ILE A 1 99 ? -13.994 27.089 -15.440 1.00 81.38 99 ILE A O 1
ATOM 768 N N . PRO A 1 100 ? -14.997 27.271 -13.438 1.00 76.81 100 PRO A N 1
ATOM 769 C CA . PRO A 1 100 ? -16.365 27.127 -13.952 1.00 76.81 100 PRO A CA 1
ATOM 770 C C . PRO A 1 100 ? -16.764 28.217 -14.957 1.00 76.81 100 PRO A C 1
ATOM 772 O O . PRO A 1 100 ? -17.544 27.951 -15.867 1.00 76.81 100 PRO A O 1
ATOM 775 N N . ASP A 1 101 ? -16.202 29.418 -14.816 1.00 81.44 101 ASP A N 1
ATOM 776 C CA .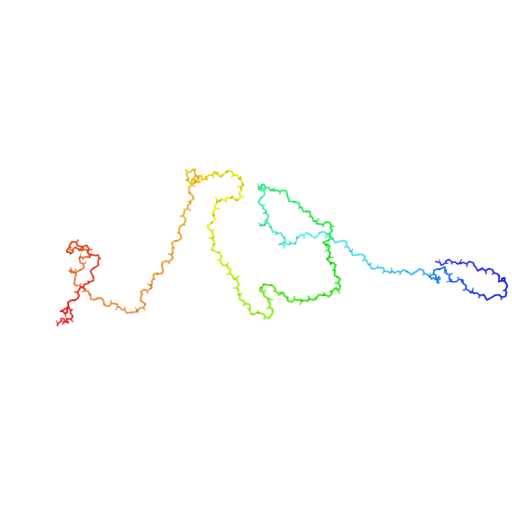 ASP A 1 101 ? -16.564 30.588 -15.624 1.00 81.44 101 ASP A CA 1
ATOM 777 C C . ASP A 1 101 ? -15.745 30.717 -16.921 1.00 81.44 101 ASP A C 1
ATOM 779 O O . ASP A 1 101 ? -15.984 31.619 -17.725 1.00 81.44 101 ASP A O 1
ATOM 783 N N . VAL A 1 102 ? -14.753 29.845 -17.142 1.00 77.94 102 VAL A N 1
ATOM 784 C CA . VAL A 1 102 ? -13.800 29.970 -18.254 1.00 77.94 102 VAL A CA 1
ATOM 785 C C . VAL A 1 102 ? -13.732 28.670 -19.047 1.00 77.94 102 VAL A C 1
ATOM 787 O O . VAL A 1 102 ? -13.455 27.605 -18.508 1.00 77.94 102 VAL A O 1
ATOM 790 N N . HIS A 1 103 ? -13.913 28.763 -20.367 1.00 74.69 103 HIS A N 1
ATOM 791 C CA . HIS A 1 103 ? -13.739 27.621 -21.262 1.00 74.69 103 HIS A CA 1
ATOM 792 C C . HIS A 1 103 ? -12.279 27.141 -21.253 1.00 74.69 103 HIS A C 1
ATOM 794 O O . HIS A 1 103 ? -11.369 27.836 -21.712 1.00 74.69 103 HIS A O 1
ATOM 800 N N . GLU A 1 104 ? -12.054 25.915 -20.789 1.00 69.31 104 GLU A N 1
ATOM 801 C CA . GLU A 1 104 ? -10.721 25.324 -20.701 1.00 69.31 104 GLU A CA 1
ATOM 802 C C . GLU A 1 104 ? -10.147 24.982 -22.082 1.00 69.31 104 GLU A C 1
ATOM 804 O O . GLU A 1 104 ? -10.849 24.527 -22.987 1.00 69.31 104 GLU A O 1
ATOM 809 N N . ARG A 1 105 ? -8.835 25.168 -22.246 1.00 69.31 105 ARG A N 1
ATOM 810 C CA . ARG A 1 105 ? -8.066 24.584 -23.350 1.00 69.31 105 ARG A CA 1
ATOM 811 C C . ARG A 1 105 ? -6.947 23.743 -22.742 1.00 69.31 105 ARG A C 1
ATOM 813 O O . ARG A 1 105 ? -6.248 24.242 -21.859 1.00 69.31 105 ARG A O 1
ATOM 820 N N . PRO A 1 106 ? -6.750 22.491 -23.179 1.00 69.19 106 PRO A N 1
ATOM 821 C CA . PRO A 1 106 ? -5.687 21.663 -22.635 1.00 69.19 106 PRO A CA 1
ATOM 822 C C . PRO A 1 106 ? -4.309 22.278 -22.920 1.00 69.19 106 PRO A C 1
ATOM 824 O O . PRO A 1 106 ? -3.929 22.458 -24.075 1.00 69.19 106 PRO A O 1
ATOM 827 N N . CYS A 1 107 ? -3.534 22.561 -21.871 1.00 65.06 107 CYS A N 1
ATOM 828 C CA . CYS A 1 107 ? -2.135 22.979 -21.989 1.00 65.06 107 CYS A CA 1
ATOM 829 C C . CYS A 1 107 ? -1.219 21.753 -21.847 1.00 65.06 107 CYS A C 1
ATOM 831 O O . CYS A 1 107 ? -0.554 21.555 -20.830 1.00 65.06 107 CYS A O 1
ATOM 833 N N . TYR A 1 108 ? -1.226 20.874 -22.852 1.00 73.38 108 TYR A N 1
ATOM 834 C CA . TYR A 1 108 ? -0.299 19.744 -22.894 1.00 73.38 108 TYR A CA 1
ATOM 835 C C . TYR A 1 108 ? 1.008 20.176 -23.554 1.00 73.38 108 TYR A C 1
ATOM 837 O O . TYR A 1 108 ? 1.033 20.562 -24.720 1.00 73.38 108 TYR A O 1
ATOM 845 N N . THR A 1 109 ? 2.119 20.059 -22.828 1.00 71.75 109 THR A N 1
ATOM 846 C CA . THR A 1 109 ? 3.454 20.150 -23.426 1.00 71.75 109 THR A CA 1
ATOM 847 C C . THR A 1 109 ? 4.005 18.740 -23.605 1.00 71.75 109 THR A C 1
ATOM 849 O O . THR A 1 109 ? 4.363 18.060 -22.646 1.00 71.75 109 THR A O 1
ATOM 852 N N . MET A 1 110 ? 4.066 18.264 -24.848 1.00 75.69 110 MET A N 1
ATOM 853 C CA . MET A 1 110 ? 4.796 17.036 -25.159 1.00 75.69 110 MET A CA 1
ATOM 854 C C . MET A 1 110 ? 6.274 17.383 -25.293 1.00 75.69 110 MET A C 1
ATOM 856 O O . MET A 1 110 ? 6.710 17.913 -26.313 1.00 75.69 110 MET A O 1
ATOM 860 N N . ARG A 1 111 ? 7.062 17.098 -24.254 1.00 75.88 111 ARG A N 1
ATOM 861 C CA . ARG A 1 111 ? 8.520 17.108 -24.399 1.00 75.88 111 ARG A CA 1
ATOM 862 C C . ARG A 1 111 ? 8.947 15.834 -25.134 1.00 75.88 111 ARG A C 1
ATOM 864 O O . ARG A 1 111 ? 8.538 14.749 -24.714 1.00 75.88 111 ARG A O 1
ATOM 871 N N . PRO A 1 112 ? 9.768 15.920 -26.196 1.00 77.69 112 PRO A N 1
ATOM 872 C CA . PRO A 1 112 ? 10.356 14.726 -26.785 1.00 77.69 112 PRO A CA 1
ATOM 873 C C . PRO A 1 112 ? 11.181 13.997 -25.719 1.00 77.69 112 PRO A C 1
ATOM 875 O O . PRO A 1 112 ? 11.826 14.631 -24.877 1.00 77.69 112 PRO A O 1
ATOM 878 N N . LYS A 1 113 ? 11.161 12.658 -25.740 1.00 71.25 113 LYS A N 1
ATOM 879 C CA . LYS A 1 113 ? 12.075 11.860 -24.916 1.00 71.25 113 LYS A CA 1
ATOM 880 C C . LYS A 1 113 ? 13.498 12.241 -25.312 1.00 71.25 113 LYS A C 1
ATOM 882 O O . LYS A 1 113 ? 13.949 11.874 -26.394 1.00 71.25 113 LYS A O 1
ATOM 887 N N . LEU A 1 114 ? 14.197 12.972 -24.444 1.00 71.44 114 LEU A N 1
ATOM 888 C CA . LEU A 1 114 ? 15.635 13.134 -24.600 1.00 71.44 114 LEU A CA 1
ATOM 889 C C . LEU A 1 114 ? 16.273 11.740 -24.539 1.00 71.44 114 LEU A C 1
ATOM 891 O O . LEU A 1 114 ? 15.829 10.913 -23.731 1.00 71.44 114 LEU A O 1
ATOM 895 N N . PRO A 1 115 ? 17.284 11.455 -25.378 1.00 69.62 115 PRO A N 1
ATOM 896 C CA . PRO A 1 115 ? 18.037 10.220 -25.248 1.00 69.62 115 PRO A CA 1
ATOM 897 C C . PRO A 1 115 ? 18.535 10.118 -23.806 1.00 69.62 115 PRO A C 1
ATOM 899 O O . PRO A 1 115 ? 19.000 11.102 -23.228 1.00 69.62 115 PRO A O 1
ATOM 902 N N . TYR A 1 116 ? 18.390 8.935 -23.209 1.00 62.91 116 TYR A N 1
ATOM 903 C CA . TYR A 1 116 ? 18.955 8.649 -21.898 1.00 62.91 116 TYR A CA 1
ATOM 904 C C . TYR A 1 116 ? 20.475 8.756 -22.019 1.00 62.91 116 TYR A C 1
ATOM 906 O O . TYR A 1 116 ? 21.154 7.810 -22.417 1.00 62.91 116 TYR A O 1
ATOM 914 N N . ILE A 1 117 ? 21.009 9.941 -21.733 1.00 62.59 117 ILE A N 1
ATOM 915 C CA . ILE A 1 117 ? 22.441 10.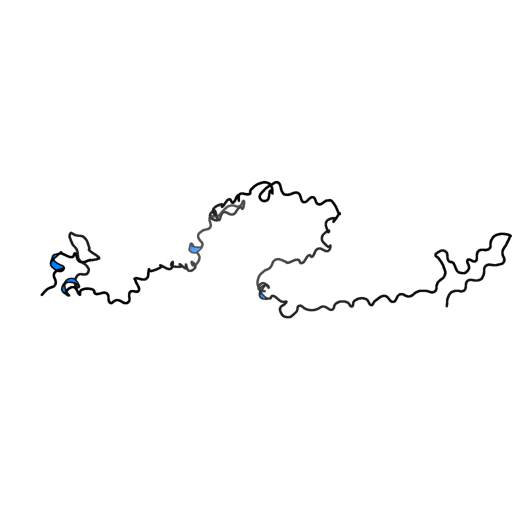135 -21.590 1.00 62.59 117 ILE A CA 1
ATOM 916 C C . ILE A 1 117 ? 22.807 9.327 -20.350 1.00 62.59 117 ILE A C 1
ATOM 918 O O . ILE A 1 117 ? 22.416 9.681 -19.237 1.00 62.59 117 ILE A O 1
ATOM 922 N N . GLN A 1 118 ? 23.538 8.228 -20.543 1.00 58.50 118 GLN A N 1
ATOM 923 C CA . GLN A 1 118 ? 24.219 7.497 -19.475 1.00 58.50 118 GLN A CA 1
ATOM 924 C C . GLN A 1 118 ? 25.320 8.398 -18.883 1.00 58.50 118 GLN A C 1
ATOM 926 O O . GLN A 1 118 ? 26.521 8.257 -19.119 1.00 58.50 118 GLN A O 1
ATOM 931 N N . GLY A 1 119 ? 24.890 9.437 -18.183 1.00 58.25 119 GLY A N 1
ATOM 932 C CA . GLY A 1 119 ? 25.693 10.436 -17.507 1.00 58.25 119 GLY A CA 1
ATOM 933 C C . GLY A 1 119 ? 25.025 10.674 -16.174 1.00 58.25 119 GLY A C 1
ATOM 934 O O . GLY A 1 119 ? 24.172 11.547 -16.050 1.00 58.25 119 GLY A O 1
ATOM 935 N N . GLY A 1 120 ? 25.350 9.804 -15.219 1.00 57.62 120 GLY A N 1
ATOM 936 C CA . GLY A 1 120 ? 24.824 9.856 -13.866 1.00 57.62 120 GLY A CA 1
ATOM 937 C C . GLY A 1 120 ? 24.987 11.249 -13.270 1.00 57.62 120 GLY A C 1
ATOM 938 O O . GLY A 1 120 ? 26.036 11.876 -13.389 1.00 57.62 120 GLY A O 1
ATOM 939 N N . LYS A 1 121 ? 23.925 11.718 -12.617 1.00 58.94 121 LYS A N 1
ATOM 940 C CA . LYS A 1 121 ? 23.890 12.923 -11.781 1.00 58.94 121 LYS A CA 1
ATOM 941 C C . LYS A 1 121 ? 24.659 12.679 -10.476 1.00 58.94 121 LYS A C 1
ATOM 943 O O . LYS A 1 121 ? 24.096 12.790 -9.393 1.00 58.94 121 LYS A O 1
ATOM 948 N N . THR A 1 122 ? 25.907 12.246 -10.574 1.00 61.69 122 THR A N 1
ATOM 949 C CA . THR A 1 122 ? 26.761 11.941 -9.426 1.00 61.69 122 THR A CA 1
ATOM 950 C C . THR A 1 122 ? 28.007 12.811 -9.514 1.00 61.69 122 THR A C 1
ATOM 952 O O . THR A 1 122 ? 28.623 12.833 -10.577 1.00 61.69 122 THR A O 1
ATOM 955 N N . PRO A 1 123 ? 28.413 13.495 -8.433 1.00 67.31 123 PRO A N 1
ATOM 956 C CA . PRO A 1 123 ? 29.544 14.431 -8.429 1.00 67.31 123 PRO A CA 1
ATOM 957 C C . PRO A 1 123 ? 30.928 13.753 -8.550 1.00 67.31 123 PRO A C 1
ATOM 959 O O . PRO A 1 123 ? 31.940 14.366 -8.233 1.00 67.31 123 PRO A O 1
ATOM 962 N N . GLY A 1 124 ? 30.989 12.483 -8.964 1.00 70.06 124 GLY A N 1
ATOM 963 C CA . GLY A 1 124 ? 32.219 11.693 -9.029 1.00 70.06 124 GLY A CA 1
ATOM 964 C C . GLY A 1 124 ? 32.874 11.676 -10.418 1.00 70.06 124 GLY A C 1
ATOM 965 O O . GLY A 1 124 ? 32.198 11.924 -11.421 1.00 70.06 124 GLY A O 1
ATOM 966 N N . PRO A 1 125 ? 34.179 11.348 -10.496 1.00 66.12 125 PRO A N 1
ATOM 967 C CA . PRO A 1 125 ? 34.903 11.241 -11.758 1.00 66.12 125 PRO A CA 1
ATOM 968 C C . PRO A 1 125 ? 34.290 10.157 -12.655 1.00 66.12 125 PRO A C 1
ATOM 970 O O . PRO A 1 125 ? 34.062 9.020 -12.237 1.00 66.12 125 PRO A O 1
ATOM 973 N N . LYS A 1 126 ? 34.009 10.528 -13.908 1.00 62.22 126 LYS A N 1
ATOM 974 C CA . LYS A 1 126 ? 33.367 9.659 -14.895 1.00 62.22 126 LYS A CA 1
ATOM 975 C C . LYS A 1 126 ? 34.427 8.938 -15.719 1.00 62.22 126 LYS A C 1
ATOM 977 O O . LYS A 1 126 ? 35.018 9.524 -16.621 1.00 62.22 126 LYS A O 1
ATOM 982 N N . TYR A 1 127 ? 34.616 7.651 -15.462 1.00 63.88 127 TYR A N 1
ATOM 983 C CA . TYR A 1 127 ? 35.333 6.789 -16.397 1.00 63.88 127 TYR A CA 1
ATOM 984 C C . TYR A 1 127 ? 34.410 6.489 -17.582 1.00 63.88 127 TYR A C 1
ATOM 986 O O . TYR A 1 127 ? 33.271 6.051 -17.399 1.00 63.88 127 TYR A O 1
ATOM 994 N N . LEU A 1 128 ? 34.870 6.779 -18.801 1.00 69.12 128 LEU A N 1
ATOM 995 C CA . LEU A 1 128 ? 34.184 6.362 -20.021 1.00 69.12 128 LEU A CA 1
ATOM 996 C C . LEU A 1 128 ? 34.181 4.831 -20.026 1.00 69.12 128 LEU A C 1
ATOM 998 O O . LEU A 1 128 ? 35.236 4.207 -20.111 1.00 69.12 128 LEU A O 1
ATOM 1002 N N . GLY A 1 129 ? 33.007 4.227 -19.841 1.00 68.06 129 GLY A N 1
ATOM 1003 C CA . GLY A 1 129 ? 32.876 2.776 -19.843 1.00 68.06 129 GLY A CA 1
ATOM 1004 C C . GLY A 1 129 ? 33.324 2.230 -21.193 1.00 68.06 129 GLY A C 1
ATOM 1005 O O . GLY A 1 129 ? 32.731 2.565 -22.214 1.00 68.06 129 GLY A O 1
ATOM 1006 N N . ILE A 1 130 ? 34.377 1.415 -21.191 1.00 75.06 130 ILE A N 1
ATOM 1007 C CA . ILE A 1 130 ? 34.819 0.672 -22.371 1.00 75.06 130 ILE A CA 1
ATOM 1008 C C . ILE A 1 130 ? 33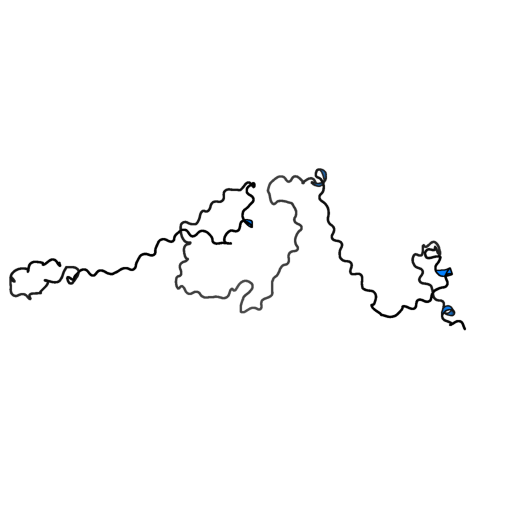.684 -0.274 -22.770 1.00 75.06 130 ILE A C 1
ATOM 1010 O O . ILE A 1 130 ? 33.100 -0.940 -21.906 1.00 75.06 130 ILE A O 1
ATOM 1014 N N . ASP A 1 131 ? 33.372 -0.338 -24.065 1.00 78.00 131 ASP A N 1
ATOM 1015 C CA . ASP A 1 131 ? 32.334 -1.222 -24.583 1.00 78.00 131 ASP A CA 1
ATOM 1016 C C . ASP A 1 131 ? 32.566 -2.654 -24.095 1.00 78.00 131 ASP A C 1
ATOM 1018 O O . ASP A 1 131 ? 33.563 -3.302 -24.410 1.00 78.00 131 ASP A O 1
ATOM 1022 N N . THR A 1 132 ? 31.612 -3.177 -23.326 1.00 81.56 132 THR A N 1
ATOM 1023 C CA . THR A 1 132 ? 31.729 -4.510 -22.711 1.00 81.56 132 THR A CA 1
ATOM 1024 C C . THR A 1 132 ? 31.863 -5.640 -23.733 1.00 81.56 132 THR A C 1
ATOM 1026 O O . THR A 1 132 ? 32.401 -6.693 -23.409 1.00 81.56 132 THR A O 1
ATOM 1029 N N . ASN A 1 133 ? 31.453 -5.399 -24.981 1.00 81.88 133 ASN A N 1
ATOM 1030 C CA . ASN A 1 133 ? 31.611 -6.317 -26.111 1.00 81.88 133 ASN A CA 1
ATOM 1031 C C . ASN A 1 133 ? 33.073 -6.517 -26.546 1.00 81.88 133 ASN A C 1
ATOM 1033 O O . ASN A 1 133 ? 33.333 -7.404 -27.352 1.00 81.88 133 ASN A O 1
ATOM 1037 N N . ILE A 1 134 ? 34.007 -5.687 -26.065 1.00 85.25 134 ILE A N 1
ATOM 1038 C CA . ILE A 1 134 ? 35.442 -5.812 -26.362 1.00 85.25 134 ILE A CA 1
ATOM 1039 C C . ILE A 1 134 ? 36.055 -6.982 -25.582 1.00 85.25 134 ILE A C 1
ATOM 1041 O O . ILE A 1 134 ? 36.929 -7.670 -26.093 1.00 85.25 134 ILE A O 1
ATOM 1045 N N . PHE A 1 135 ? 35.584 -7.229 -24.357 1.00 86.75 135 PHE A N 1
ATOM 1046 C CA . PHE A 1 135 ? 36.161 -8.230 -23.453 1.00 86.75 135 PHE A CA 1
ATOM 1047 C C . PHE A 1 135 ? 35.165 -9.301 -22.988 1.00 86.75 135 PHE A C 1
ATOM 1049 O O . PHE A 1 135 ? 35.559 -10.260 -22.327 1.00 86.75 135 PHE A O 1
ATOM 1056 N N . LYS A 1 136 ? 33.876 -9.170 -23.319 1.00 89.62 136 LYS A N 1
ATOM 1057 C CA . LYS A 1 136 ? 32.849 -10.188 -23.063 1.00 89.62 136 LYS A CA 1
ATOM 1058 C C . LYS A 1 136 ? 32.297 -10.729 -24.375 1.00 89.62 136 LYS A C 1
ATOM 1060 O O . LYS A 1 136 ? 32.215 -10.009 -25.367 1.00 89.62 136 LYS A O 1
ATOM 1065 N N . GLN A 1 137 ? 31.850 -11.986 -24.352 1.00 88.50 137 GLN A N 1
ATOM 1066 C CA . GLN A 1 137 ? 31.090 -12.551 -25.465 1.00 88.50 137 GLN A CA 1
ATOM 1067 C C . GLN A 1 137 ? 29.828 -11.718 -25.715 1.00 88.50 137 GLN A C 1
ATOM 1069 O O . GLN A 1 137 ? 29.046 -11.444 -24.801 1.00 88.50 137 GLN A O 1
ATOM 1074 N N . ARG A 1 138 ? 29.661 -11.294 -26.968 1.00 86.06 138 ARG A N 1
ATOM 1075 C CA . ARG A 1 138 ? 28.567 -10.427 -27.400 1.00 86.06 138 ARG A CA 1
ATOM 1076 C C . ARG A 1 138 ? 27.248 -11.219 -27.394 1.00 86.06 138 ARG A C 1
ATOM 1078 O O . ARG A 1 138 ? 27.222 -12.327 -27.929 1.00 86.06 138 ARG A O 1
ATOM 1085 N N . PRO A 1 139 ? 26.154 -10.691 -26.817 1.00 85.62 139 PRO A N 1
ATOM 1086 C CA . PRO A 1 139 ? 24.868 -11.384 -26.829 1.00 85.62 139 PRO A CA 1
ATOM 1087 C C . PRO A 1 139 ? 24.294 -11.466 -28.258 1.00 85.62 139 PRO A C 1
ATOM 1089 O O . PRO A 1 139 ? 24.620 -10.619 -29.099 1.00 85.62 139 PRO A O 1
ATOM 1092 N N . PRO A 1 140 ? 23.422 -12.451 -28.550 1.00 86.62 140 PRO A N 1
ATOM 1093 C CA . PRO A 1 140 ? 22.788 -12.573 -29.860 1.00 86.62 140 PRO A CA 1
ATOM 1094 C C . PRO A 1 140 ? 21.931 -11.338 -30.183 1.00 86.62 140 PRO A C 1
ATOM 1096 O O . PRO A 1 140 ? 21.115 -10.897 -29.372 1.00 86.62 140 PRO A O 1
ATOM 1099 N N . LEU A 1 141 ? 22.115 -10.786 -31.386 1.00 84.25 141 LEU A N 1
ATOM 1100 C CA . LEU A 1 141 ? 21.334 -9.664 -31.911 1.00 84.25 141 LEU A CA 1
ATOM 1101 C C . LEU A 1 141 ? 20.131 -10.197 -32.691 1.00 84.25 141 LEU A C 1
ATOM 1103 O O . LEU A 1 141 ? 20.280 -10.768 -33.770 1.00 84.25 141 LEU A O 1
ATOM 1107 N N . TYR A 1 142 ? 18.930 -9.980 -32.165 1.00 80.31 142 TYR A N 1
ATOM 1108 C CA . TYR A 1 142 ? 17.691 -10.312 -32.862 1.00 80.31 142 TYR A CA 1
ATOM 1109 C C . TYR A 1 142 ? 17.254 -9.131 -33.730 1.00 80.31 142 TYR A C 1
ATOM 1111 O O . TYR A 1 142 ? 17.141 -8.006 -33.247 1.00 80.31 142 TYR A O 1
ATOM 1119 N N . THR A 1 143 ? 16.979 -9.381 -35.010 1.00 81.19 143 THR A N 1
ATOM 1120 C CA . THR A 1 143 ? 16.341 -8.394 -35.890 1.00 81.19 143 THR A CA 1
ATOM 1121 C C . THR A 1 143 ? 14.942 -8.881 -36.245 1.00 81.19 143 THR A C 1
ATOM 1123 O O . THR A 1 143 ? 14.763 -9.952 -36.820 1.00 81.19 143 THR A O 1
ATOM 1126 N N . MET A 1 144 ? 13.924 -8.097 -35.894 1.00 79.00 144 MET A N 1
ATOM 1127 C CA . MET A 1 144 ? 12.569 -8.328 -36.385 1.00 79.00 144 MET A CA 1
ATOM 1128 C C . MET A 1 144 ? 12.488 -7.710 -37.778 1.00 79.00 144 MET A C 1
ATOM 1130 O O . MET A 1 144 ? 12.412 -6.489 -37.914 1.00 79.00 144 MET A O 1
ATOM 1134 N N . ARG A 1 145 ? 12.544 -8.534 -38.830 1.00 76.19 145 ARG A N 1
ATOM 1135 C CA . ARG A 1 145 ? 12.240 -8.044 -40.181 1.00 76.19 145 ARG A CA 1
ATOM 1136 C C . ARG A 1 145 ? 10.799 -7.510 -40.192 1.00 76.19 145 ARG A C 1
ATOM 1138 O O . ARG A 1 145 ? 9.903 -8.232 -39.749 1.00 76.19 145 ARG A O 1
ATOM 1145 N N . PRO A 1 146 ? 10.542 -6.288 -40.693 1.00 76.94 146 PRO A N 1
ATOM 1146 C CA . PRO A 1 146 ? 9.175 -5.815 -40.851 1.00 76.94 146 PRO A CA 1
ATOM 1147 C C . PRO A 1 146 ? 8.434 -6.749 -41.810 1.00 76.94 146 PRO A C 1
ATOM 1149 O O . PRO A 1 146 ? 8.996 -7.204 -42.811 1.00 76.94 146 PRO A O 1
ATOM 1152 N N . LYS A 1 147 ? 7.164 -7.043 -41.514 1.00 69.69 147 LYS A N 1
ATOM 1153 C CA . LYS A 1 147 ? 6.288 -7.721 -42.472 1.00 69.69 147 LYS A CA 1
ATOM 1154 C C . LYS A 1 147 ? 6.167 -6.828 -43.703 1.00 69.69 147 LYS A C 1
ATOM 1156 O O . LYS A 1 147 ? 5.498 -5.800 -43.659 1.00 69.69 147 LYS A O 1
ATOM 1161 N N . LEU A 1 148 ? 6.811 -7.223 -44.797 1.00 72.94 148 LEU A N 1
ATOM 1162 C CA . LEU A 1 148 ? 6.579 -6.604 -46.091 1.00 72.94 148 LEU A CA 1
ATOM 1163 C C . LEU A 1 148 ? 5.170 -7.020 -46.534 1.00 72.94 148 LEU A C 1
ATOM 1165 O O . LEU A 1 148 ? 4.922 -8.202 -46.776 1.00 72.94 148 LEU A O 1
ATOM 1169 N N . HIS A 1 149 ? 4.228 -6.078 -46.590 1.00 72.88 149 HIS A N 1
ATOM 1170 C CA . HIS A 1 149 ? 2.928 -6.339 -47.200 1.00 72.88 149 HIS A CA 1
ATOM 1171 C C . HIS A 1 149 ? 3.139 -6.449 -48.710 1.00 72.88 149 HIS A C 1
ATOM 1173 O O . HIS A 1 149 ? 3.249 -5.444 -49.407 1.00 72.88 149 HIS A O 1
ATOM 1179 N N . ILE A 1 150 ? 3.266 -7.677 -49.211 1.00 74.62 150 ILE A N 1
ATOM 1180 C CA . ILE A 1 150 ? 3.282 -7.935 -50.649 1.00 74.62 150 ILE A CA 1
ATOM 1181 C C . ILE A 1 150 ? 1.832 -7.754 -51.119 1.00 74.62 150 ILE A C 1
ATOM 1183 O O . ILE A 1 150 ? 0.983 -8.545 -50.699 1.00 74.62 150 ILE A O 1
ATOM 1187 N N . PRO A 1 151 ? 1.509 -6.737 -51.940 1.00 71.31 151 PRO A N 1
ATOM 1188 C CA . PRO A 1 151 ? 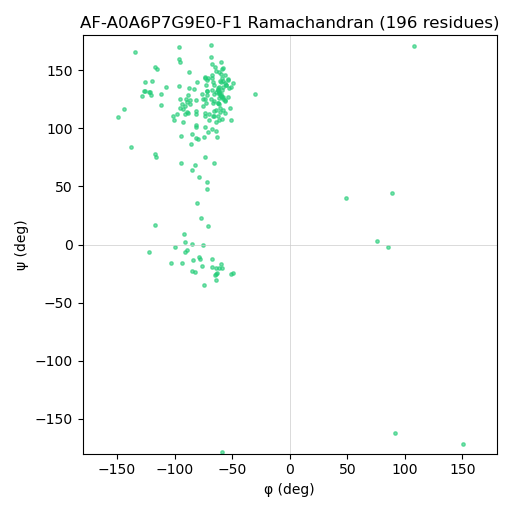0.148 -6.567 -52.426 1.00 71.31 151 PRO A CA 1
ATOM 1189 C C . PRO A 1 151 ? -0.255 -7.816 -53.215 1.00 71.31 151 PRO A C 1
ATOM 1191 O O . PRO A 1 151 ? 0.468 -8.259 -54.114 1.00 71.31 151 PRO A O 1
ATOM 1194 N N . GLN A 1 152 ? -1.401 -8.405 -52.866 1.00 68.06 152 GLN A N 1
ATOM 1195 C CA . GLN A 1 152 ? -1.977 -9.501 -53.639 1.00 68.06 152 GLN A CA 1
ATOM 1196 C C . GLN A 1 152 ? -2.212 -9.014 -55.071 1.00 68.06 152 GLN A C 1
ATOM 1198 O O . GLN A 1 152 ? -3.024 -8.122 -55.309 1.00 68.06 152 GLN A O 1
ATOM 1203 N N . ARG A 1 153 ? -1.503 -9.606 -56.038 1.00 65.88 153 ARG A N 1
ATOM 1204 C CA . ARG A 1 153 ? -1.858 -9.453 -57.452 1.00 65.88 153 ARG A CA 1
ATOM 1205 C C . ARG A 1 153 ? -3.260 -10.044 -57.648 1.00 65.88 153 ARG A C 1
ATOM 1207 O O . ARG A 1 153 ? -3.554 -11.105 -57.108 1.00 65.88 153 ARG A O 1
ATOM 1214 N N . SER A 1 154 ? -4.104 -9.289 -58.349 1.00 66.81 154 SER A N 1
ATOM 1215 C CA . SER A 1 154 ? -5.549 -9.477 -58.544 1.00 66.81 154 SER A CA 1
ATOM 1216 C C . SER A 1 154 ? -6.039 -10.934 -58.530 1.00 66.81 154 SER A C 1
ATOM 1218 O O . SER A 1 154 ? -5.552 -11.768 -59.290 1.00 66.81 154 SER A O 1
ATOM 1220 N N . LYS A 1 155 ? -7.079 -11.210 -57.730 1.00 64.19 155 LYS A N 1
ATOM 1221 C CA . LYS A 1 155 ? -7.860 -12.462 -57.732 1.00 64.19 155 LYS A CA 1
ATOM 1222 C C . LYS A 1 155 ? -8.877 -12.485 -58.881 1.00 64.19 155 LYS A C 1
ATOM 1224 O O . LYS A 1 155 ? -10.078 -12.571 -58.646 1.00 64.19 155 LYS A O 1
ATOM 1229 N N . SER A 1 156 ? -8.429 -12.349 -60.120 1.00 61.25 156 SER A N 1
ATOM 1230 C CA . SER A 1 156 ? -9.297 -12.591 -61.275 1.00 61.25 156 SER A CA 1
ATOM 1231 C C . SER A 1 156 ? -9.251 -14.089 -61.618 1.00 61.25 156 SER A C 1
ATOM 1233 O O . SER A 1 156 ? -8.159 -14.605 -61.845 1.00 61.25 156 SER A O 1
ATOM 1235 N N . PRO A 1 157 ? -10.390 -14.808 -61.680 1.00 59.34 157 PRO A N 1
ATOM 1236 C CA . PRO A 1 157 ? -10.439 -16.231 -62.041 1.00 59.34 157 PRO A CA 1
ATOM 1237 C C . PRO A 1 157 ? -10.283 -16.470 -63.557 1.00 59.34 157 PRO A C 1
ATOM 1239 O O . PRO A 1 157 ? -10.732 -17.484 -64.080 1.00 59.34 157 PRO A O 1
ATOM 1242 N N . GLY A 1 158 ? -9.679 -15.530 -64.287 1.00 57.31 158 GLY A N 1
ATOM 1243 C CA . GLY A 1 158 ? -9.514 -15.625 -65.734 1.00 57.31 158 GLY A CA 1
ATOM 1244 C C . GLY A 1 158 ? -8.135 -16.173 -66.109 1.00 57.31 158 GLY A C 1
ATOM 1245 O O . GLY A 1 158 ? -7.136 -15.718 -65.540 1.00 57.31 158 GLY A O 1
ATOM 1246 N N . PRO A 1 159 ? -8.030 -17.097 -67.081 1.00 57.12 159 PRO A N 1
ATOM 1247 C CA . PRO A 1 159 ? -6.742 -17.434 -67.664 1.00 57.12 159 PRO A CA 1
ATOM 1248 C C . PRO A 1 159 ? -6.176 -16.183 -68.338 1.00 57.12 159 PRO A C 1
ATOM 1250 O O . PRO A 1 159 ? -6.789 -15.581 -69.218 1.00 57.12 159 PRO A O 1
ATOM 1253 N N . LYS A 1 160 ? -4.992 -15.762 -67.899 1.00 56.72 160 LYS A N 1
ATOM 1254 C CA . LYS A 1 160 ? -4.273 -14.656 -68.521 1.00 56.72 160 LYS A CA 1
ATOM 1255 C C . LYS A 1 160 ? -3.720 -15.158 -69.853 1.00 56.72 160 LYS A C 1
ATOM 1257 O O . LYS A 1 160 ? -2.725 -15.879 -69.862 1.00 56.72 160 LYS A O 1
ATOM 1262 N N . TYR A 1 161 ? -4.391 -14.823 -70.956 1.00 49.41 161 TYR A N 1
ATOM 1263 C CA . TYR A 1 161 ? -3.899 -15.094 -72.304 1.00 49.41 161 TYR A CA 1
ATOM 1264 C C . TYR A 1 161 ? -2.608 -14.296 -72.509 1.00 49.41 161 TYR A C 1
ATOM 1266 O O . TYR A 1 161 ? -2.626 -13.090 -72.744 1.00 49.41 161 TYR A O 1
ATOM 1274 N N . TYR A 1 162 ? -1.473 -14.961 -72.330 1.00 53.41 162 TYR A N 1
ATOM 1275 C CA . TYR A 1 162 ? -0.204 -14.468 -72.834 1.00 53.41 162 TYR A CA 1
ATOM 1276 C C . TYR A 1 162 ? -0.048 -15.063 -74.233 1.00 53.41 162 TYR A C 1
ATOM 1278 O O . TYR A 1 162 ? -0.009 -16.294 -74.327 1.00 53.41 162 TYR A O 1
ATOM 1286 N N . PRO A 1 163 ? 0.045 -14.258 -75.308 1.00 53.94 163 PRO A N 1
ATOM 1287 C CA . PRO A 1 163 ? 0.469 -14.800 -76.588 1.00 53.94 163 PRO A CA 1
ATOM 1288 C C . PRO A 1 163 ? 1.829 -15.468 -76.370 1.00 53.94 163 PRO A C 1
ATOM 1290 O O . PRO A 1 163 ? 2.760 -14.858 -75.831 1.00 53.94 163 PRO A O 1
ATOM 1293 N N . GLN A 1 164 ? 1.923 -16.756 -76.700 1.00 50.34 164 GLN A N 1
ATOM 1294 C CA . GLN A 1 164 ? 3.199 -17.453 -76.674 1.00 50.34 164 GLN A CA 1
ATOM 1295 C C . GLN A 1 164 ? 4.047 -16.856 -77.789 1.00 50.34 164 GLN A C 1
ATOM 1297 O O . GLN A 1 164 ? 3.872 -17.180 -78.959 1.00 50.34 164 GLN A O 1
ATOM 1302 N N . LEU A 1 165 ? 4.940 -15.938 -77.420 1.00 53.25 165 LEU A N 1
ATOM 1303 C CA . LEU A 1 165 ? 5.945 -15.439 -78.345 1.00 53.25 165 LEU A CA 1
ATOM 1304 C C . LEU A 1 165 ? 6.743 -16.639 -78.873 1.00 53.25 165 LEU A C 1
ATOM 1306 O O . LEU A 1 165 ? 7.066 -17.541 -78.086 1.00 53.25 165 LEU A O 1
ATOM 1310 N N . PRO A 1 166 ? 7.065 -16.670 -80.177 1.00 51.75 166 PRO A N 1
ATOM 1311 C CA . PRO A 1 166 ? 7.814 -17.768 -80.763 1.00 51.75 166 PRO A CA 1
ATOM 1312 C C . PRO A 1 166 ? 9.109 -17.996 -79.975 1.00 51.75 166 PRO A C 1
ATOM 1314 O O . PRO A 1 166 ? 9.759 -17.058 -79.504 1.00 51.75 166 PRO A O 1
ATOM 1317 N N . ARG A 1 167 ? 9.468 -19.275 -79.806 1.00 46.75 167 ARG A N 1
ATOM 1318 C CA . ARG A 1 167 ? 10.549 -19.774 -78.933 1.00 46.75 167 ARG A CA 1
ATOM 1319 C C . ARG A 1 167 ? 11.883 -19.033 -79.118 1.00 46.75 167 ARG A C 1
ATOM 1321 O O . ARG A 1 167 ? 12.668 -18.959 -78.177 1.00 46.75 167 ARG A O 1
ATOM 1328 N N . CYS A 1 168 ? 12.114 -18.431 -80.284 1.00 48.62 168 CYS A N 1
ATOM 1329 C CA . CYS A 1 168 ? 13.288 -17.617 -80.597 1.00 48.62 168 CYS A CA 1
ATOM 1330 C C . CYS A 1 168 ? 13.428 -16.331 -79.751 1.00 48.62 168 CYS A C 1
ATOM 1332 O O . CYS A 1 168 ? 14.554 -15.892 -79.531 1.00 48.62 168 CYS A O 1
ATOM 1334 N N . VAL A 1 169 ? 12.346 -15.770 -79.195 1.00 51.38 169 VAL A N 1
ATOM 1335 C CA . VAL A 1 169 ? 12.403 -14.584 -78.307 1.00 51.38 169 VAL A CA 1
ATOM 1336 C C . VAL A 1 169 ? 12.691 -14.968 -76.846 1.00 51.38 169 VAL A C 1
ATOM 1338 O O . VAL A 1 169 ? 13.222 -14.175 -76.070 1.00 51.38 169 VAL A O 1
ATOM 1341 N N . GLN A 1 170 ? 12.404 -16.210 -76.447 1.00 50.69 170 GLN A N 1
ATOM 1342 C CA . GLN A 1 170 ? 12.584 -16.664 -75.061 1.00 50.69 170 GLN A CA 1
ATOM 1343 C C . GLN A 1 170 ? 14.037 -16.994 -74.684 1.00 50.69 170 GLN A C 1
ATOM 1345 O O . GLN A 1 170 ? 14.326 -17.148 -73.493 1.00 50.69 170 GLN A O 1
ATOM 1350 N N . VAL A 1 171 ? 14.943 -17.091 -75.663 1.00 50.22 171 VAL A N 1
ATOM 1351 C CA . VAL A 1 171 ? 16.320 -17.570 -75.450 1.00 50.22 171 VAL A CA 1
ATOM 1352 C C . VAL A 1 171 ? 17.261 -16.479 -74.918 1.00 50.22 171 VAL A C 1
ATOM 1354 O O . VAL A 1 171 ? 18.196 -16.801 -74.196 1.00 50.22 171 VAL A O 1
ATOM 1357 N N . ASN A 1 172 ? 16.980 -15.187 -75.127 1.00 55.28 172 ASN A N 1
ATOM 1358 C CA . ASN A 1 172 ? 17.851 -14.102 -74.649 1.00 55.28 172 ASN A CA 1
ATOM 1359 C C . ASN A 1 172 ? 17.165 -13.201 -73.616 1.00 55.28 172 ASN A C 1
ATOM 1361 O O . ASN A 1 172 ? 16.814 -12.055 -73.878 1.00 55.28 172 ASN A O 1
ATOM 1365 N N . LYS A 1 173 ? 17.033 -13.700 -72.381 1.00 53.81 173 LYS A N 1
ATOM 1366 C CA . LYS A 1 173 ? 16.552 -12.896 -71.236 1.00 53.81 173 LYS A CA 1
ATOM 1367 C C . LYS A 1 173 ? 17.597 -11.911 -70.690 1.00 53.81 173 LYS A C 1
ATOM 1369 O O . LYS A 1 173 ? 17.325 -11.223 -69.709 1.00 53.81 173 LYS A O 1
ATOM 1374 N N . ARG A 1 174 ? 18.804 -11.870 -71.267 1.00 57.78 174 ARG A N 1
ATOM 1375 C CA . ARG A 1 174 ? 19.903 -10.973 -70.878 1.00 57.78 174 ARG A CA 1
ATOM 1376 C C . ARG A 1 174 ? 20.743 -10.660 -72.114 1.00 57.78 174 ARG A C 1
ATOM 1378 O O . ARG A 1 174 ? 21.440 -11.540 -72.605 1.00 57.78 174 ARG A O 1
ATOM 1385 N N . GLY A 1 175 ? 20.672 -9.426 -72.599 1.00 62.38 175 GLY A N 1
ATOM 1386 C CA . GLY A 1 175 ? 21.453 -8.942 -73.738 1.00 62.38 175 GLY A CA 1
ATOM 1387 C C . GLY A 1 175 ? 22.056 -7.568 -73.458 1.00 62.38 175 GLY A C 1
ATOM 1388 O O . GLY A 1 175 ? 21.674 -6.895 -72.497 1.00 62.38 175 GLY A O 1
ATOM 1389 N N . TRP A 1 176 ? 23.011 -7.169 -74.292 1.00 66.19 176 TRP A N 1
ATOM 1390 C CA . TRP A 1 176 ? 23.606 -5.836 -74.288 1.00 66.19 176 TRP A CA 1
ATOM 1391 C C . TRP A 1 176 ? 23.180 -5.114 -75.566 1.00 66.19 176 TRP A C 1
ATOM 1393 O O . TRP A 1 176 ? 23.325 -5.672 -76.651 1.00 66.19 176 TRP A O 1
ATOM 1403 N N . SER A 1 177 ? 22.672 -3.889 -75.455 1.00 62.34 177 SER A N 1
ATOM 1404 C CA . SER A 1 177 ? 22.444 -3.003 -76.605 1.00 62.34 177 SER A CA 1
ATOM 1405 C C . SER A 1 177 ? 23.133 -1.675 -76.338 1.00 62.34 177 SER A C 1
ATOM 1407 O O . SER A 1 177 ? 22.968 -1.129 -75.247 1.00 62.34 177 SER A O 1
ATOM 1409 N N . PHE A 1 178 ? 23.901 -1.163 -77.303 1.00 58.66 178 PHE A N 1
ATOM 1410 C CA . PHE A 1 178 ? 24.631 0.110 -77.175 1.00 58.66 178 PHE A CA 1
ATOM 1411 C C . PHE A 1 178 ? 25.448 0.220 -75.873 1.00 58.66 178 PHE A C 1
ATOM 1413 O O . PHE A 1 178 ? 25.452 1.247 -75.204 1.00 58.66 178 PHE A O 1
ATOM 1420 N N . GLY A 1 179 ? 26.098 -0.876 -75.466 1.00 68.00 179 GLY A N 1
ATOM 1421 C CA . GLY A 1 179 ? 26.933 -0.911 -74.261 1.00 68.00 179 GLY A CA 1
ATOM 1422 C C . GLY A 1 179 ? 26.178 -0.951 -72.926 1.00 68.00 179 GLY A C 1
ATOM 1423 O O . GLY A 1 179 ? 26.821 -0.983 -71.880 1.00 68.00 179 GLY A O 1
ATOM 1424 N N . LEU A 1 180 ? 24.842 -1.012 -72.923 1.00 61.09 180 LEU A N 1
ATOM 1425 C CA . LEU A 1 180 ? 24.032 -1.101 -71.705 1.00 61.09 180 LEU A CA 1
ATOM 1426 C C . LEU A 1 180 ? 23.416 -2.493 -71.535 1.00 61.09 180 LEU A C 1
ATOM 1428 O O . LEU A 1 180 ? 22.875 -3.082 -72.474 1.00 61.09 180 LEU A O 1
ATOM 1432 N N . LYS A 1 181 ? 23.490 -3.020 -70.306 1.00 67.56 181 LYS A N 1
ATOM 1433 C CA . LYS A 1 181 ? 22.945 -4.331 -69.935 1.00 67.56 181 LYS A CA 1
ATOM 1434 C C . LYS A 1 181 ? 21.445 -4.228 -69.671 1.00 67.56 181 LYS A C 1
ATOM 1436 O O . LYS A 1 181 ? 21.020 -3.610 -68.695 1.00 67.56 181 LYS A O 1
ATOM 1441 N N . ILE A 1 182 ? 20.647 -4.891 -70.500 1.00 62.16 182 ILE A N 1
ATOM 1442 C CA . ILE A 1 182 ? 19.186 -4.846 -70.418 1.00 62.16 182 ILE A CA 1
ATOM 1443 C C . ILE A 1 182 ? 18.704 -6.012 -69.545 1.00 62.16 182 ILE A C 1
ATOM 1445 O O . ILE A 1 182 ? 18.934 -7.181 -69.861 1.00 62.16 182 ILE A O 1
ATOM 1449 N N . TRP A 1 183 ? 18.068 -5.702 -68.412 1.00 54.75 183 TRP A N 1
ATOM 1450 C CA . TRP A 1 183 ? 17.603 -6.700 -67.431 1.00 54.75 183 TRP A CA 1
ATOM 1451 C C . TRP A 1 183 ? 16.141 -7.136 -67.634 1.00 54.75 183 TRP A C 1
ATOM 1453 O O . TRP A 1 183 ? 15.712 -8.160 -67.103 1.00 54.75 183 TRP A O 1
ATOM 1463 N N . LYS A 1 184 ? 15.366 -6.380 -68.413 1.00 54.25 184 LYS A N 1
ATOM 1464 C CA . LYS A 1 184 ? 13.967 -6.675 -68.727 1.00 54.25 184 LYS A CA 1
ATOM 1465 C C . LYS A 1 184 ? 13.685 -6.268 -70.165 1.00 54.25 184 LYS A C 1
ATOM 1467 O O . LYS A 1 184 ? 13.780 -5.092 -70.494 1.00 54.25 184 LYS A O 1
ATOM 1472 N N . THR A 1 185 ? 13.357 -7.239 -71.000 1.00 55.91 185 THR A N 1
ATOM 1473 C CA . THR A 1 185 ? 12.786 -7.016 -72.324 1.00 55.91 185 THR A CA 1
ATOM 1474 C C . THR A 1 185 ? 11.271 -7.095 -72.191 1.00 55.91 185 THR A C 1
ATOM 1476 O O . THR A 1 185 ? 10.694 -8.179 -72.239 1.00 55.91 185 THR A O 1
ATOM 1479 N N . ASP A 1 186 ? 10.620 -5.952 -71.984 1.00 53.50 186 ASP A N 1
ATOM 1480 C CA . ASP A 1 186 ? 9.230 -5.836 -72.421 1.00 53.50 186 ASP A CA 1
ATOM 1481 C C . ASP A 1 186 ? 9.306 -5.678 -73.954 1.00 53.50 186 ASP A C 1
ATOM 1483 O O . ASP A 1 186 ? 10.021 -4.786 -74.424 1.00 53.50 186 ASP A O 1
ATOM 1487 N N . PRO A 1 187 ? 8.722 -6.588 -74.757 1.00 57.44 187 PRO A N 1
ATOM 1488 C CA . PRO A 1 187 ? 8.869 -6.541 -76.207 1.00 57.44 187 PRO A CA 1
ATOM 1489 C C . PRO A 1 187 ? 8.230 -5.258 -76.744 1.00 57.44 187 PRO A C 1
ATOM 1491 O O . PRO A 1 187 ? 7.100 -4.917 -76.392 1.00 57.44 187 PRO A O 1
ATOM 1494 N N . TYR A 1 188 ? 8.968 -4.540 -77.586 1.00 53.41 188 TYR A N 1
ATOM 1495 C CA . TYR A 1 188 ? 8.460 -3.362 -78.272 1.00 53.41 188 TYR A CA 1
ATOM 1496 C C . TYR A 1 188 ? 7.507 -3.840 -79.375 1.00 53.41 188 TYR A C 1
ATOM 1498 O O . TYR A 1 188 ? 7.949 -4.472 -80.329 1.00 53.41 188 TYR A O 1
ATOM 1506 N N . TYR A 1 189 ? 6.207 -3.596 -79.213 1.00 56.69 189 TYR A N 1
ATOM 1507 C CA . TYR A 1 189 ? 5.193 -3.956 -80.207 1.00 56.69 189 TYR A CA 1
ATOM 1508 C C . TYR A 1 189 ? 5.297 -3.010 -81.406 1.00 56.69 189 TYR A C 1
ATOM 1510 O O . TYR A 1 189 ? 5.171 -1.793 -81.243 1.00 56.69 189 TYR A O 1
ATOM 1518 N N . MET A 1 190 ? 5.520 -3.550 -82.605 1.00 57.09 190 MET A N 1
ATOM 1519 C CA . MET A 1 190 ? 5.352 -2.792 -83.842 1.00 57.09 190 MET A CA 1
ATOM 1520 C C . MET A 1 190 ? 3.889 -2.896 -84.297 1.00 57.09 190 MET A C 1
ATOM 1522 O O . MET A 1 190 ? 3.258 -3.933 -84.101 1.00 57.09 190 MET A O 1
ATOM 1526 N N . PRO A 1 191 ? 3.328 -1.867 -84.956 1.00 59.19 191 PRO A N 1
ATOM 1527 C CA . PRO A 1 191 ? 1.944 -1.902 -85.440 1.00 59.19 191 PRO A CA 1
ATOM 1528 C C . PRO A 1 191 ? 1.652 -3.043 -86.435 1.00 59.19 191 PRO A C 1
ATOM 1530 O O . PRO A 1 191 ? 0.495 -3.397 -86.613 1.00 59.19 191 PRO A O 1
ATOM 1533 N N . LYS A 1 192 ? 2.685 -3.659 -87.031 1.00 56.28 192 LYS A N 1
ATOM 1534 C CA . LYS A 1 192 ? 2.571 -4.839 -87.908 1.00 56.28 192 LYS A CA 1
ATOM 1535 C C . LYS A 1 192 ? 2.326 -6.155 -87.160 1.00 56.28 192 LYS A C 1
ATOM 1537 O O . LYS A 1 192 ? 1.859 -7.109 -87.763 1.00 56.28 192 LYS A O 1
ATOM 1542 N N 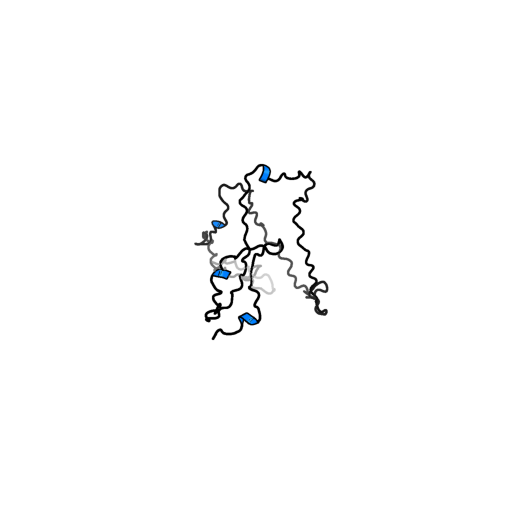. ASP A 1 193 ? 2.607 -6.205 -85.859 1.00 54.12 193 ASP A N 1
ATOM 1543 C CA . ASP A 1 193 ? 2.453 -7.418 -85.042 1.00 54.12 193 ASP A CA 1
ATOM 1544 C C . ASP A 1 193 ? 1.010 -7.599 -84.516 1.00 54.12 193 ASP A C 1
ATOM 1546 O O . ASP A 1 193 ? 0.728 -8.543 -83.778 1.00 54.12 193 ASP A O 1
ATOM 1550 N N . LEU A 1 194 ? 0.100 -6.675 -84.859 1.00 56.09 194 LEU A N 1
ATOM 1551 C CA . LEU A 1 194 ? -1.319 -6.679 -84.477 1.00 56.09 194 LEU A CA 1
ATOM 1552 C C . LEU A 1 194 ? -2.252 -7.197 -85.582 1.00 56.09 194 LEU A C 1
ATOM 1554 O O . LEU A 1 194 ? -3.459 -7.286 -85.357 1.00 56.09 194 LEU A O 1
ATOM 1558 N N . GLU A 1 195 ? -1.729 -7.540 -86.758 1.00 46.97 195 GLU A N 1
ATOM 1559 C CA . GLU A 1 195 ? -2.541 -8.126 -87.823 1.00 46.97 195 GLU A CA 1
ATOM 1560 C C . GLU A 1 195 ? -2.719 -9.633 -87.565 1.00 46.97 195 GLU A C 1
ATOM 1562 O O . GLU A 1 195 ? -1.725 -10.347 -87.392 1.00 46.97 195 GLU A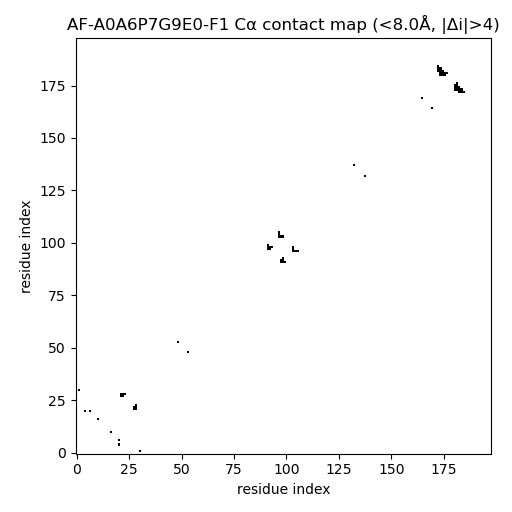 O 1
ATOM 1567 N N . PRO A 1 196 ? -3.959 -10.154 -87.497 1.00 49.03 196 PRO A N 1
ATOM 1568 C CA . PRO A 1 196 ? -4.165 -11.590 -87.406 1.00 49.03 196 PRO A CA 1
ATOM 1569 C C . PRO A 1 196 ? -3.698 -12.232 -88.716 1.00 49.03 196 PRO A C 1
ATOM 1571 O O . PRO A 1 196 ? -4.188 -11.887 -89.789 1.00 49.03 196 PRO A O 1
ATOM 1574 N N . ALA A 1 197 ? -2.745 -13.161 -88.629 1.00 47.78 197 ALA A N 1
ATOM 1575 C CA . ALA A 1 197 ? -2.393 -14.012 -89.757 1.00 47.78 197 ALA A CA 1
ATOM 1576 C C . ALA A 1 197 ? -3.649 -14.773 -90.219 1.00 47.78 197 ALA A C 1
ATOM 1578 O O . ALA A 1 197 ? -4.309 -15.410 -89.394 1.00 47.78 197 ALA A O 1
ATOM 1579 N N . CYS A 1 198 ? -3.982 -14.651 -91.507 1.00 37.75 198 CYS A N 1
ATOM 1580 C CA . CYS A 1 198 ? -4.961 -15.505 -92.179 1.00 37.75 198 CYS A CA 1
ATOM 1581 C C . CYS A 1 198 ? -4.589 -16.987 -92.060 1.00 37.75 198 CYS A C 1
ATOM 1583 O O . CYS A 1 198 ? -3.373 -17.296 -92.097 1.00 37.75 198 CYS A O 1
#

InterPro domains:
  IPR051291 Ciliary Microtubule Associated [PTHR21580] (11-163)

Nearest PDB structures (foldseek):
  8snb-assembly1_5J  TM=1.648E-01  e=9.283E-03  Strongylocentrotus purpuratus

Radius of gyration: 51.66 Å; Cα contacts (8 Å, |Δi|>4): 36; chains: 1; bounding box: 78×53×164 Å

pLDDT: mean 70.33, std 11.16, range [37.75, 90.31]